Protein AF-A0A1U7LYE7-F1 (afdb_monomer_lite)

Structure (mmCIF, N/CA/C/O backbone):
data_AF-A0A1U7LYE7-F1
#
_entry.id   AF-A0A1U7LYE7-F1
#
loop_
_atom_site.group_PDB
_atom_site.id
_atom_site.type_symbol
_atom_site.label_atom_id
_atom_site.label_alt_id
_atom_site.label_comp_id
_atom_site.label_asym_id
_atom_site.label_entity_id
_atom_site.label_seq_id
_atom_site.pdbx_PDB_ins_code
_atom_site.Cartn_x
_atom_site.Cartn_y
_atom_site.Cartn_z
_atom_site.occupancy
_atom_site.B_iso_or_equiv
_atom_site.auth_seq_id
_atom_site.auth_comp_id
_atom_site.auth_asym_id
_atom_site.auth_atom_id
_atom_site.pdbx_PDB_model_num
ATOM 1 N N . MET A 1 1 ? -21.820 6.831 26.317 1.00 92.81 1 MET A N 1
ATOM 2 C CA . MET A 1 1 ? -20.820 6.853 25.230 1.00 92.81 1 MET A CA 1
ATOM 3 C C . MET A 1 1 ? -20.038 8.143 25.309 1.00 92.81 1 MET A C 1
ATOM 5 O O . MET A 1 1 ? -20.632 9.219 25.246 1.00 92.81 1 MET A O 1
ATOM 9 N N . LYS A 1 2 ? -18.713 8.034 25.384 1.00 93.75 2 LYS A N 1
ATOM 10 C CA . LYS A 1 2 ? -17.786 9.163 25.448 1.00 93.75 2 LYS A CA 1
ATOM 11 C C . LYS A 1 2 ? -17.386 9.603 24.037 1.00 93.75 2 LYS A C 1
ATOM 13 O O . LYS A 1 2 ? -17.038 8.773 23.196 1.00 93.75 2 LYS A O 1
ATOM 18 N N . LYS A 1 3 ? -17.435 10.913 23.789 1.00 96.56 3 LYS A N 1
ATOM 19 C CA . LYS A 1 3 ? -16.906 11.562 22.582 1.00 96.56 3 LYS A CA 1
ATOM 20 C C . LYS A 1 3 ? -15.750 12.462 22.999 1.00 96.56 3 LYS A C 1
ATOM 22 O O . LYS A 1 3 ? -15.862 13.170 23.997 1.00 96.56 3 LYS A O 1
ATOM 27 N N . LEU A 1 4 ? -14.648 12.406 22.267 1.00 96.69 4 LEU A N 1
ATOM 28 C CA . LEU A 1 4 ? -13.461 13.207 22.535 1.00 96.69 4 LEU A CA 1
ATOM 29 C C . LEU A 1 4 ? -12.936 13.779 21.225 1.00 96.69 4 LEU A C 1
ATOM 31 O O . LEU A 1 4 ? -12.821 13.059 20.236 1.00 96.69 4 LEU A O 1
ATOM 35 N N . GLU A 1 5 ? -12.578 15.056 21.249 1.00 97.12 5 GLU A N 1
ATOM 36 C CA . GLU A 1 5 ? -11.885 15.719 20.154 1.00 97.12 5 GLU A CA 1
ATOM 37 C C . GLU A 1 5 ? -10.471 16.081 20.599 1.00 97.12 5 GLU A C 1
ATOM 39 O O . GLU A 1 5 ? -10.271 16.653 21.673 1.00 97.12 5 GLU A O 1
ATOM 44 N N . ARG A 1 6 ? -9.479 15.722 19.785 1.00 96.81 6 ARG A N 1
ATOM 45 C CA . ARG A 1 6 ? -8.071 16.063 20.017 1.00 96.81 6 ARG A CA 1
ATOM 46 C C . ARG A 1 6 ? -7.465 16.697 18.783 1.00 96.81 6 ARG A C 1
ATOM 48 O O . ARG A 1 6 ? -7.787 16.308 17.664 1.00 96.81 6 ARG A O 1
ATOM 55 N N . LYS A 1 7 ? -6.569 17.658 19.004 1.00 95.38 7 LYS A N 1
ATOM 56 C CA . LYS A 1 7 ? -5.799 18.280 17.928 1.00 95.38 7 LYS A CA 1
ATOM 57 C C . LYS A 1 7 ? -4.704 17.339 17.435 1.00 95.38 7 LYS A C 1
ATOM 59 O O . LYS A 1 7 ? -4.078 16.641 18.228 1.00 95.38 7 LYS A O 1
ATOM 64 N N . THR A 1 8 ? -4.458 17.383 16.137 1.00 91.75 8 THR A N 1
ATOM 65 C CA . THR A 1 8 ? -3.342 16.742 15.443 1.00 91.75 8 THR A CA 1
ATOM 66 C C . THR A 1 8 ? -2.889 17.627 14.277 1.00 91.75 8 THR A C 1
ATOM 68 O O . THR A 1 8 ? -3.412 18.723 14.069 1.00 91.75 8 THR A O 1
ATOM 71 N N . LYS A 1 9 ? -1.891 17.176 13.518 1.00 87.88 9 LYS A N 1
ATOM 72 C CA . LYS A 1 9 ? -1.464 17.811 12.274 1.00 87.88 9 LYS A CA 1
ATOM 73 C C . LYS A 1 9 ? -2.562 17.710 11.223 1.00 87.88 9 LYS A C 1
ATOM 75 O O . LYS A 1 9 ? -3.274 16.712 11.134 1.00 87.88 9 LYS A O 1
ATOM 80 N N . ARG A 1 10 ? -2.667 18.746 10.393 1.00 89.50 10 ARG A N 1
ATOM 81 C CA . ARG A 1 10 ? -3.625 18.769 9.293 1.00 89.50 10 ARG A CA 1
ATOM 82 C C . ARG A 1 10 ? -3.332 17.645 8.314 1.00 89.50 10 ARG A C 1
ATOM 84 O O . ARG A 1 10 ? -2.231 17.599 7.780 1.00 89.50 10 ARG A O 1
ATOM 91 N N . THR A 1 11 ? -4.333 16.814 8.039 1.00 86.88 11 THR A N 1
ATOM 92 C CA . THR A 1 11 ? -4.187 15.687 7.109 1.00 86.88 11 THR A CA 1
ATOM 93 C C . THR A 1 11 ? -4.839 15.935 5.743 1.00 86.88 11 THR A C 1
ATOM 95 O O . THR A 1 11 ? -5.692 16.797 5.591 1.00 86.88 11 THR A O 1
ATOM 98 N N . SER A 1 12 ? -4.470 15.173 4.719 1.00 86.19 12 SER A N 1
ATOM 99 C CA . SER A 1 12 ? -4.879 15.259 3.307 1.00 86.19 12 SER A CA 1
ATOM 100 C C . SER A 1 12 ? -5.727 14.063 2.863 1.00 86.19 12 SER A C 1
ATOM 102 O O . SER A 1 12 ? -6.288 14.058 1.759 1.00 86.19 12 SER A O 1
ATOM 104 N N . LYS A 1 13 ? -5.842 13.062 3.738 1.00 91.88 13 LYS A N 1
ATOM 105 C CA . LYS A 1 13 ? -6.626 11.835 3.586 1.00 91.88 13 LYS A CA 1
ATOM 106 C C . LYS A 1 13 ? -7.505 11.660 4.822 1.00 91.88 13 LYS A C 1
ATOM 108 O O . LYS A 1 13 ? -7.268 12.287 5.848 1.00 91.88 13 LYS A O 1
ATOM 113 N N . ASN A 1 14 ? -8.525 10.818 4.717 1.00 94.31 14 ASN A N 1
ATOM 114 C CA . ASN A 1 14 ? -9.261 10.385 5.898 1.00 94.31 14 ASN A CA 1
ATOM 115 C C . ASN A 1 14 ? -8.531 9.191 6.517 1.00 94.31 14 ASN A C 1
ATOM 117 O O . ASN A 1 14 ? -8.049 8.334 5.777 1.00 94.31 14 ASN A O 1
ATOM 121 N N . TYR A 1 15 ? -8.507 9.089 7.840 1.00 95.75 15 TYR A N 1
ATOM 122 C CA . TYR A 1 15 ? -7.922 7.943 8.538 1.00 95.75 15 TYR A CA 1
ATOM 123 C C . TYR A 1 15 ? -8.907 7.395 9.557 1.00 95.75 15 TYR A C 1
ATOM 125 O O . TYR A 1 15 ? -9.719 8.139 10.112 1.00 95.75 15 TYR A O 1
ATOM 133 N N . ILE A 1 16 ? -8.813 6.093 9.811 1.00 96.19 16 ILE A N 1
ATOM 134 C CA . ILE A 1 16 ? -9.633 5.403 10.799 1.00 96.19 16 ILE A CA 1
ATOM 135 C C . ILE A 1 16 ? -8.786 4.426 11.609 1.00 96.19 16 ILE A C 1
ATOM 137 O O . ILE A 1 16 ? -7.893 3.762 11.080 1.00 96.19 16 ILE A O 1
ATOM 141 N N . LYS A 1 17 ? -9.099 4.314 12.900 1.00 95.06 17 LYS A N 1
ATOM 142 C CA . LYS A 1 17 ? -8.554 3.279 13.774 1.00 95.06 17 LYS A CA 1
ATOM 143 C C . LYS A 1 17 ? -9.622 2.783 14.740 1.00 95.06 17 LYS A C 1
ATOM 145 O O . LYS A 1 17 ? -10.164 3.578 15.510 1.00 95.06 17 LYS A O 1
ATOM 150 N N . ILE A 1 18 ? -9.884 1.476 14.735 1.00 95.62 18 ILE A N 1
ATOM 151 C CA . ILE A 1 18 ? -10.784 0.839 15.704 1.00 95.62 18 ILE A CA 1
ATOM 152 C C . ILE A 1 18 ? -10.007 0.130 16.818 1.00 95.62 18 ILE A C 1
ATOM 154 O O . ILE A 1 18 ? -8.909 -0.383 16.589 1.00 95.62 18 ILE A O 1
ATOM 158 N N . GLU A 1 19 ? -10.632 0.042 17.990 1.00 95.38 19 GLU A N 1
ATOM 159 C CA . GLU A 1 19 ? -10.300 -0.917 19.043 1.00 95.38 19 GLU A CA 1
ATOM 160 C C . GLU A 1 19 ? -11.500 -1.812 19.326 1.00 95.38 19 GLU A C 1
ATOM 162 O O . GLU A 1 19 ? -12.644 -1.351 19.344 1.00 95.38 19 GLU A O 1
ATOM 167 N N . THR A 1 20 ? -11.238 -3.083 19.601 1.00 95.50 20 THR A N 1
ATOM 168 C CA . THR A 1 20 ? -12.261 -4.101 19.859 1.00 95.50 20 THR A CA 1
ATOM 169 C C . THR A 1 20 ? -11.989 -4.849 21.165 1.00 95.50 20 THR A C 1
ATOM 171 O O . THR A 1 20 ? -10.880 -4.845 21.702 1.00 95.50 20 THR A O 1
ATOM 174 N N . SER A 1 21 ? -12.999 -5.548 21.686 1.00 94.06 21 SER A N 1
ATOM 175 C CA . SER A 1 21 ? -12.842 -6.424 22.854 1.00 94.06 21 SER A CA 1
ATOM 176 C C . SER A 1 21 ? -12.125 -7.743 22.540 1.00 94.06 21 SER A C 1
ATOM 178 O O . SER A 1 21 ? -11.882 -8.533 23.449 1.00 94.06 21 SER A O 1
ATOM 180 N N . GLY A 1 22 ? -11.795 -8.002 21.276 1.00 92.06 22 GLY A N 1
ATOM 181 C CA . GLY A 1 22 ? -11.129 -9.210 20.801 1.00 92.06 22 GLY A CA 1
ATOM 182 C C . GLY A 1 22 ? -11.121 -9.282 19.273 1.00 92.06 22 GLY A C 1
ATOM 183 O O . GLY A 1 22 ? -11.404 -8.294 18.597 1.00 92.06 22 GLY A O 1
ATOM 184 N N . LEU A 1 23 ? -10.749 -10.431 18.715 1.00 90.31 23 LEU A N 1
ATOM 185 C CA . LEU A 1 23 ? -10.486 -10.565 17.277 1.00 90.31 23 LEU A CA 1
ATOM 186 C C . LEU A 1 23 ? -11.689 -11.069 16.470 1.00 90.31 23 LEU A C 1
ATOM 188 O O . LEU A 1 23 ? -11.669 -10.985 15.243 1.00 90.31 23 LEU A O 1
ATOM 192 N N . SER A 1 24 ? -12.728 -11.596 17.122 1.00 93.00 24 SER A N 1
ATOM 193 C CA . SER A 1 24 ? -13.867 -12.181 16.419 1.00 93.00 24 SER A CA 1
ATOM 194 C C . SER A 1 24 ? -14.964 -11.149 16.189 1.00 93.00 24 SER A C 1
ATOM 196 O O . SER A 1 24 ? -15.667 -10.748 17.108 1.00 93.00 24 SER A O 1
ATOM 198 N N . ARG A 1 25 ? -15.186 -10.782 14.927 1.00 93.06 25 ARG A N 1
ATOM 199 C CA . ARG A 1 25 ? -16.281 -9.886 14.509 1.00 93.06 25 ARG A CA 1
ATOM 200 C C . ARG A 1 25 ? -17.689 -10.385 14.865 1.00 93.06 25 ARG A C 1
ATOM 202 O O . ARG A 1 25 ? -18.636 -9.598 14.842 1.00 93.06 25 ARG A O 1
ATOM 209 N N . GLU A 1 26 ? -17.833 -11.678 15.150 1.00 90.88 26 GLU A N 1
ATOM 210 C CA . GLU A 1 26 ? -19.110 -12.308 15.496 1.00 90.88 26 GLU A CA 1
ATOM 211 C C . GLU A 1 26 ? -19.446 -12.100 16.975 1.00 90.88 26 GLU A C 1
ATOM 213 O O . GLU A 1 26 ? -20.556 -11.680 17.289 1.00 90.88 26 GLU A O 1
ATOM 218 N N . ILE A 1 27 ? -18.474 -12.306 17.872 1.00 93.31 27 ILE A N 1
ATOM 219 C CA . ILE A 1 27 ? -18.709 -12.310 19.328 1.00 93.31 27 ILE A CA 1
ATOM 220 C C . ILE A 1 27 ? -18.104 -11.117 20.078 1.00 93.31 27 ILE A C 1
ATOM 222 O O . ILE A 1 27 ? -18.603 -10.759 21.139 1.00 93.31 27 ILE A O 1
ATOM 226 N N . ASP A 1 28 ? -17.043 -10.497 19.561 1.00 95.88 28 ASP A N 1
ATOM 227 C CA . ASP A 1 28 ? -16.390 -9.351 20.199 1.00 95.88 28 ASP A CA 1
ATOM 228 C C . ASP A 1 28 ? -17.025 -8.036 19.736 1.00 95.88 28 ASP A C 1
ATOM 230 O O . ASP A 1 28 ? -17.558 -7.961 18.632 1.00 95.88 28 ASP A O 1
ATOM 234 N N . SER A 1 29 ? -16.948 -6.986 20.553 1.00 95.75 29 SER A N 1
ATOM 235 C CA . SER A 1 29 ? -17.551 -5.675 20.277 1.00 95.75 29 SER A CA 1
ATOM 236 C C . SER A 1 29 ? -16.519 -4.622 19.880 1.00 95.75 29 SER A C 1
ATOM 238 O O . SER A 1 29 ? -15.368 -4.664 20.321 1.00 95.75 29 SER A O 1
ATOM 240 N N . LEU A 1 30 ? -16.954 -3.635 19.097 1.00 96.94 30 LEU A N 1
ATOM 241 C CA . LEU A 1 30 ? -16.260 -2.364 18.894 1.00 96.94 30 LEU A CA 1
ATOM 242 C C . LEU A 1 30 ? -16.266 -1.562 20.201 1.00 96.94 30 LEU A C 1
ATOM 244 O O . LEU A 1 30 ? -17.321 -1.289 20.769 1.00 96.94 30 LEU A O 1
ATOM 248 N N . ILE A 1 31 ? -15.078 -1.183 20.666 1.00 97.31 31 ILE A N 1
ATOM 249 C CA . ILE A 1 31 ? -14.866 -0.427 21.906 1.00 97.31 31 ILE A CA 1
ATOM 250 C C . ILE A 1 31 ? -14.646 1.055 21.613 1.00 97.31 31 ILE A C 1
ATOM 252 O O . ILE A 1 31 ? -15.232 1.918 22.268 1.00 97.31 31 ILE A O 1
ATOM 256 N N . ALA A 1 32 ? -13.795 1.358 20.635 1.00 97.19 32 ALA A N 1
ATOM 257 C CA . ALA A 1 32 ? -13.475 2.724 20.256 1.00 97.19 32 ALA A CA 1
ATOM 258 C C . ALA A 1 32 ? -13.262 2.840 18.749 1.00 97.19 32 ALA A C 1
ATOM 260 O O . ALA A 1 32 ? -12.784 1.905 18.108 1.00 97.19 32 ALA A O 1
ATOM 261 N N . VAL A 1 33 ? -13.596 4.002 18.196 1.00 97.69 33 VAL A N 1
ATOM 262 C CA . VAL A 1 33 ? -13.309 4.375 16.811 1.00 97.69 33 VAL A CA 1
ATOM 263 C C . VAL A 1 33 ? -12.776 5.802 16.813 1.00 97.69 33 VAL A C 1
ATOM 265 O O . VAL A 1 33 ? -13.480 6.720 17.233 1.00 97.69 33 VAL A O 1
ATOM 268 N N . SER A 1 34 ? -11.548 5.990 16.332 1.00 97.69 34 SER A N 1
ATOM 269 C CA . SER A 1 34 ? -11.000 7.312 16.026 1.00 97.69 34 SER A CA 1
ATOM 270 C C . SER A 1 34 ? -11.003 7.555 14.529 1.00 97.69 34 SER A C 1
ATOM 272 O O . SER A 1 34 ? -10.610 6.681 13.755 1.00 97.69 34 SER A O 1
ATOM 274 N N . ILE A 1 35 ? -11.438 8.750 14.137 1.00 97.38 35 ILE A N 1
ATOM 275 C CA . ILE A 1 35 ? -11.506 9.201 12.749 1.00 97.38 35 ILE A CA 1
ATOM 276 C C . ILE A 1 35 ? -10.866 10.579 12.657 1.00 97.38 35 ILE A C 1
ATOM 278 O O . ILE A 1 35 ? -11.117 11.449 13.492 1.00 97.38 35 ILE A O 1
ATOM 282 N N . ILE A 1 36 ? -10.097 10.794 11.598 1.00 96.19 36 ILE A N 1
ATOM 283 C CA . ILE A 1 36 ? -9.760 12.132 11.122 1.00 96.19 36 ILE A CA 1
ATOM 284 C C . ILE A 1 36 ? -10.268 12.282 9.693 1.00 96.19 36 ILE A C 1
ATOM 286 O O . ILE A 1 36 ? -10.096 11.401 8.848 1.00 96.19 36 ILE A O 1
ATOM 290 N N . GLU A 1 37 ? -10.952 13.392 9.446 1.00 94.94 37 GLU A N 1
ATOM 291 C CA . GLU A 1 37 ? -11.458 13.749 8.128 1.00 94.94 37 GLU A CA 1
ATOM 292 C C . GLU A 1 37 ? -10.367 14.472 7.336 1.00 94.94 37 GLU A C 1
ATOM 294 O O . GLU A 1 37 ? -9.557 15.218 7.888 1.00 94.94 37 GLU A O 1
ATOM 299 N N . LYS A 1 38 ? -10.370 14.287 6.019 1.00 92.50 38 LYS A N 1
ATOM 300 C CA . LYS A 1 38 ? -9.466 14.994 5.117 1.00 92.50 38 LYS A CA 1
ATOM 301 C C . LYS A 1 38 ? -9.532 16.510 5.344 1.00 92.50 38 LYS A C 1
ATOM 303 O O . LYS A 1 38 ? -10.611 17.091 5.424 1.00 92.50 38 LYS A O 1
ATOM 308 N N . ASN A 1 39 ? -8.367 17.151 5.340 1.00 90.56 39 ASN A N 1
ATOM 309 C CA . ASN A 1 39 ? -8.132 18.578 5.576 1.00 90.56 39 ASN A CA 1
ATOM 310 C C . ASN A 1 39 ? -8.467 19.065 6.994 1.00 90.56 39 ASN A C 1
ATOM 312 O O . ASN A 1 39 ? -8.455 20.280 7.208 1.00 90.56 39 ASN A O 1
ATOM 316 N N . SER A 1 40 ? -8.728 18.152 7.935 1.00 92.88 40 SER A N 1
ATOM 317 C CA . SER A 1 40 ? -8.974 18.440 9.350 1.00 92.88 40 SER A CA 1
ATOM 318 C C . SER A 1 40 ? -7.690 18.351 10.178 1.00 92.88 40 SER A C 1
ATOM 320 O O . SER A 1 40 ? -6.762 17.624 9.828 1.00 92.88 40 SER A O 1
ATOM 322 N N . GLU A 1 41 ? -7.681 19.066 11.301 1.00 95.19 41 GLU A N 1
ATOM 323 C CA . GLU A 1 41 ? -6.688 18.990 12.387 1.00 95.19 41 GLU A CA 1
ATOM 324 C C . GLU A 1 41 ? -7.281 18.344 13.649 1.00 95.19 41 GLU A C 1
ATOM 326 O O . GLU A 1 41 ? -6.677 18.372 14.718 1.00 95.19 41 GLU A O 1
ATOM 331 N N . ILE A 1 42 ? -8.495 17.798 13.548 1.00 96.50 42 ILE A N 1
ATOM 332 C CA . ILE A 1 42 ? -9.245 17.243 14.672 1.00 96.50 42 ILE A CA 1
ATOM 333 C C . ILE A 1 42 ? -9.438 15.743 14.479 1.00 96.50 42 ILE A C 1
ATOM 335 O O . ILE A 1 42 ? -10.043 15.304 13.495 1.00 96.50 42 ILE A O 1
ATOM 339 N N . VAL A 1 43 ? -8.970 14.976 15.462 1.00 97.44 43 VAL A N 1
ATOM 340 C CA . VAL A 1 43 ? -9.316 13.568 15.653 1.00 97.44 43 VAL A CA 1
ATOM 341 C C . VAL A 1 43 ? -10.582 13.493 16.490 1.00 97.44 43 VAL A C 1
ATOM 343 O O . VAL A 1 43 ? -10.599 13.960 17.630 1.00 97.44 43 VAL A O 1
ATOM 346 N N . LYS A 1 44 ? -11.620 12.864 15.942 1.00 98.00 44 LYS A N 1
ATOM 347 C CA . LYS A 1 44 ? -12.856 12.532 16.653 1.00 98.00 44 LYS A CA 1
ATOM 348 C C . LYS A 1 44 ? -12.772 11.087 17.125 1.00 98.00 44 LYS A C 1
ATOM 350 O O . LYS A 1 44 ? -12.727 10.176 16.300 1.00 98.00 44 LYS A O 1
ATOM 355 N N . THR A 1 45 ? -12.760 10.876 18.436 1.00 98.12 45 THR A N 1
ATOM 356 C CA . THR A 1 45 ? -12.794 9.548 19.056 1.00 98.12 45 THR A CA 1
ATOM 357 C C . THR A 1 45 ? -14.162 9.305 19.685 1.00 98.12 45 THR A C 1
ATOM 359 O O . THR A 1 45 ? -14.607 10.068 20.544 1.00 98.12 45 THR A O 1
ATOM 362 N N . PHE A 1 46 ? -14.802 8.207 19.300 1.00 98.19 46 PHE A N 1
ATOM 363 C CA . PHE A 1 46 ? -16.035 7.702 19.895 1.00 98.19 46 PHE A CA 1
ATOM 364 C C . PHE A 1 46 ? -15.703 6.429 20.665 1.00 98.19 46 PHE A C 1
ATOM 366 O O . PHE A 1 46 ? -15.088 5.524 20.105 1.00 98.19 46 PHE A O 1
ATOM 373 N N . CYS A 1 47 ? -16.088 6.344 21.935 1.00 97.56 47 CYS A N 1
ATOM 374 C CA . CYS A 1 47 ? -15.816 5.177 22.767 1.00 97.56 47 CYS A CA 1
ATOM 375 C C . CYS A 1 47 ? -17.045 4.805 23.590 1.00 97.56 47 CYS A C 1
ATOM 377 O O . CYS A 1 47 ? -17.652 5.661 24.244 1.00 97.56 47 CYS A O 1
ATOM 379 N N . ILE A 1 48 ? -17.429 3.532 23.535 1.00 97.25 48 ILE A N 1
ATOM 380 C CA . ILE A 1 48 ? -18.542 3.026 24.335 1.00 97.25 48 ILE A CA 1
ATOM 381 C C . ILE A 1 48 ? -18.150 2.972 25.808 1.00 97.25 48 ILE A C 1
ATOM 383 O O . ILE A 1 48 ? -17.004 2.708 26.150 1.00 97.25 48 ILE A O 1
ATOM 387 N N . GLU A 1 49 ? -19.114 3.208 26.687 1.00 95.12 49 GLU A N 1
ATOM 388 C CA . GLU A 1 49 ? -18.943 3.080 28.138 1.00 95.12 49 GLU A CA 1
ATOM 389 C C . GLU A 1 49 ? -19.517 1.750 28.658 1.00 95.12 49 GLU A C 1
ATOM 391 O O . GLU A 1 49 ? -19.282 1.335 29.787 1.00 95.12 49 GLU A O 1
ATOM 396 N N . ASN A 1 50 ? -20.272 1.038 27.824 1.00 93.94 50 ASN A N 1
ATOM 397 C CA . ASN A 1 50 ? -20.704 -0.334 28.064 1.00 93.94 50 ASN A CA 1
ATOM 398 C C . ASN A 1 50 ? -21.088 -0.992 26.730 1.00 93.94 50 ASN A C 1
ATOM 400 O O . ASN A 1 50 ? -21.391 -0.306 25.755 1.00 93.94 50 ASN A O 1
ATOM 404 N N . PHE A 1 51 ? -21.125 -2.325 26.688 1.00 93.62 51 PHE A N 1
ATOM 405 C CA . PHE A 1 51 ? -21.381 -3.080 25.453 1.00 93.62 51 PHE A CA 1
ATOM 406 C C . PHE A 1 51 ? -22.731 -2.776 24.779 1.00 93.62 51 PHE A C 1
ATOM 408 O O . PHE A 1 51 ? -22.849 -2.943 23.568 1.00 93.62 51 PHE A O 1
ATOM 415 N N . LYS A 1 52 ? -23.743 -2.284 25.512 1.00 94.38 52 LYS A N 1
ATOM 416 C CA . LYS A 1 52 ? -25.058 -1.951 24.927 1.00 94.38 52 LYS A CA 1
ATOM 417 C C . LYS A 1 52 ? -25.000 -0.722 24.012 1.00 94.38 52 LYS A C 1
ATOM 419 O O . LYS A 1 52 ? -25.919 -0.498 23.231 1.00 94.38 52 LYS A O 1
ATOM 424 N N . GLU A 1 53 ? -23.934 0.072 24.095 1.00 96.75 53 GLU A N 1
ATOM 425 C CA . GLU A 1 53 ? -23.767 1.288 23.300 1.00 96.75 53 GLU A CA 1
ATOM 426 C C . GLU A 1 53 ? -23.151 1.042 21.917 1.00 96.75 53 GLU A C 1
ATOM 428 O O . GLU A 1 53 ? -23.066 1.982 21.132 1.00 96.75 53 GLU A O 1
ATOM 433 N N . GLU A 1 54 ? -22.746 -0.188 21.579 1.00 97.19 54 GLU A N 1
ATOM 434 C CA . GLU A 1 54 ? -22.101 -0.492 20.291 1.00 97.19 54 GLU A CA 1
ATOM 435 C C . GLU A 1 54 ? -22.981 -0.104 19.088 1.00 97.19 54 GLU A C 1
ATOM 437 O O . GLU A 1 54 ? -22.486 0.452 18.105 1.00 97.19 54 GLU A O 1
ATOM 442 N N . LYS A 1 55 ? -24.304 -0.299 19.185 1.00 97.81 55 LYS A N 1
ATOM 443 C CA . LYS A 1 55 ? -25.248 0.172 18.160 1.00 97.81 55 LYS A CA 1
ATOM 444 C C . LYS A 1 55 ? -25.178 1.693 17.981 1.00 97.81 55 LYS A C 1
ATOM 446 O O . LYS A 1 55 ? -25.060 2.170 16.856 1.00 97.81 55 LYS A O 1
ATOM 451 N N . LYS A 1 56 ? -25.203 2.443 19.088 1.00 97.88 56 LYS A N 1
ATOM 452 C CA . LYS A 1 56 ? -25.132 3.913 19.092 1.00 97.88 56 LYS A CA 1
ATOM 453 C C . LYS A 1 56 ? -23.787 4.416 18.559 1.00 97.88 56 LYS A C 1
ATOM 455 O O . LYS A 1 56 ? -23.748 5.406 17.836 1.00 97.88 56 LYS A O 1
ATOM 460 N N . LEU A 1 57 ? -22.694 3.719 18.875 1.00 98.00 57 LEU A N 1
ATOM 461 C CA . LEU A 1 57 ? -21.372 3.990 18.308 1.00 98.00 57 LEU A CA 1
ATOM 462 C C . LEU A 1 57 ? -21.409 3.915 16.777 1.00 98.00 57 LEU A C 1
ATOM 464 O O . LEU A 1 57 ? -20.923 4.824 16.108 1.00 98.00 57 LEU A O 1
ATOM 468 N N . LEU A 1 58 ? -22.015 2.868 16.213 1.00 97.50 58 LEU A N 1
ATOM 469 C CA . LEU A 1 58 ? -22.131 2.729 14.761 1.00 97.50 58 LEU A CA 1
ATOM 470 C C . LEU A 1 58 ? -23.061 3.773 14.136 1.00 97.50 58 LEU A C 1
ATOM 472 O O . LEU A 1 58 ? -22.730 4.293 13.076 1.00 97.50 58 LEU A O 1
ATOM 476 N N . GLU A 1 59 ? -24.184 4.113 14.773 1.00 97.06 59 GLU A N 1
ATOM 477 C CA . GLU A 1 59 ? -25.086 5.176 14.289 1.00 97.06 59 GLU A CA 1
ATOM 478 C C . GLU A 1 59 ? -24.346 6.508 14.084 1.00 97.06 59 GLU A C 1
ATOM 480 O O . GLU A 1 59 ? -24.608 7.219 13.117 1.00 97.06 59 GLU A O 1
ATOM 485 N N . GLU A 1 60 ? -23.378 6.809 14.949 1.00 97.44 60 GLU A N 1
ATOM 486 C CA . GLU A 1 60 ? -22.565 8.029 14.900 1.00 97.44 60 GLU A CA 1
ATOM 487 C C . GLU A 1 60 ? -21.388 7.926 13.919 1.00 97.44 60 GLU A C 1
ATOM 489 O O . GLU A 1 60 ? -21.045 8.894 13.242 1.00 97.44 60 GLU A O 1
ATOM 494 N N . VAL A 1 61 ? -20.768 6.749 13.817 1.00 96.56 61 VAL A N 1
ATOM 495 C CA . VAL A 1 61 ? -19.571 6.524 12.994 1.00 96.56 61 VAL A CA 1
ATOM 496 C C . VAL A 1 61 ? -19.904 6.339 11.514 1.00 96.56 61 VAL A C 1
ATOM 498 O O . VAL A 1 61 ? -19.195 6.874 10.662 1.00 96.56 61 VAL A O 1
ATOM 501 N N . LEU A 1 62 ? -20.963 5.595 11.175 1.00 95.94 62 LEU A N 1
ATOM 502 C CA . LEU A 1 62 ? -21.268 5.226 9.785 1.00 95.94 62 LEU A CA 1
ATOM 503 C C . LEU A 1 62 ? -21.425 6.439 8.844 1.00 95.94 62 LEU A C 1
ATOM 505 O O . LEU A 1 62 ? -20.842 6.396 7.756 1.00 95.94 62 LEU A O 1
ATOM 509 N N . PRO A 1 63 ? -22.106 7.542 9.226 1.00 94.50 63 PRO A N 1
ATOM 510 C CA . PRO A 1 63 ? -22.187 8.747 8.394 1.00 94.50 63 PRO A CA 1
ATOM 511 C C . PRO A 1 63 ? -20.828 9.405 8.106 1.00 94.50 63 PRO A C 1
ATOM 513 O O . PRO A 1 63 ? -20.670 10.085 7.093 1.00 94.50 63 PRO A O 1
ATOM 516 N N . LEU A 1 64 ? -19.839 9.203 8.982 1.00 94.31 64 LEU A N 1
ATOM 517 C CA . LEU A 1 64 ? -18.500 9.784 8.856 1.00 94.31 64 LEU A CA 1
ATOM 518 C C . LEU A 1 64 ? -17.569 8.963 7.961 1.00 94.31 64 LEU A C 1
ATOM 520 O O . LEU A 1 64 ? -16.529 9.477 7.556 1.00 94.31 64 LEU A O 1
ATOM 524 N N . ILE A 1 65 ? -17.910 7.705 7.667 1.00 93.69 65 ILE A N 1
ATOM 525 C CA . ILE A 1 65 ? -17.026 6.774 6.945 1.00 93.69 65 ILE A CA 1
ATOM 526 C C . ILE A 1 65 ? -17.628 6.239 5.644 1.00 93.69 65 ILE A C 1
ATOM 528 O O . ILE A 1 65 ? -16.886 5.879 4.733 1.00 93.69 65 ILE A O 1
ATOM 532 N N . SER A 1 66 ? -18.958 6.193 5.537 1.00 91.62 66 SER A N 1
ATOM 533 C CA . SER A 1 66 ? -19.651 5.635 4.373 1.00 91.62 66 SER A CA 1
ATOM 534 C C . SER A 1 66 ? -19.318 6.405 3.095 1.00 91.62 66 SER A C 1
ATOM 536 O O . SER A 1 66 ? -19.380 7.636 3.068 1.00 91.62 66 SER A O 1
ATOM 538 N N . GLY A 1 67 ? -18.953 5.680 2.034 1.00 88.50 67 GLY A N 1
ATOM 539 C CA . GLY A 1 67 ? -18.616 6.264 0.731 1.00 88.50 67 GLY A CA 1
ATOM 540 C C . GLY A 1 67 ? -17.306 7.061 0.700 1.00 88.50 67 GLY A C 1
ATOM 541 O O . GLY A 1 67 ? -16.996 7.688 -0.314 1.00 88.50 67 GLY A O 1
ATOM 542 N N . ARG A 1 68 ? -16.523 7.053 1.786 1.00 90.44 68 ARG A N 1
ATOM 543 C CA . ARG A 1 68 ? -15.229 7.739 1.865 1.00 90.44 68 ARG A CA 1
ATOM 544 C C . ARG A 1 68 ? -14.081 6.754 1.677 1.00 90.44 68 ARG A C 1
ATOM 546 O O . ARG A 1 68 ? -14.178 5.586 2.040 1.00 90.44 68 ARG A O 1
ATOM 553 N N . GLU A 1 69 ? -12.979 7.257 1.131 1.00 90.88 69 GLU A N 1
ATOM 554 C CA . GLU A 1 69 ? -11.703 6.545 1.109 1.00 90.88 69 GLU A CA 1
ATOM 555 C C . GLU A 1 69 ? -10.977 6.774 2.443 1.00 90.88 69 GLU A C 1
ATOM 557 O O . GLU A 1 69 ? -10.713 7.926 2.807 1.00 90.88 69 GLU A O 1
ATOM 562 N N . LEU A 1 70 ? -10.700 5.694 3.178 1.00 92.50 70 LEU A N 1
ATOM 563 C CA . LEU A 1 70 ? -10.106 5.707 4.517 1.00 92.50 70 LEU A CA 1
ATOM 564 C C . LEU A 1 70 ? -8.745 5.005 4.518 1.00 92.50 70 LEU A C 1
ATOM 566 O O . LEU A 1 70 ? -8.616 3.875 4.056 1.00 92.50 70 LEU A O 1
ATOM 570 N N . VAL A 1 71 ? -7.727 5.629 5.094 1.00 94.06 71 VAL A N 1
ATOM 571 C CA . VAL A 1 71 ? -6.444 4.972 5.354 1.00 94.06 71 VAL A CA 1
ATOM 572 C C . VAL A 1 71 ? -6.547 4.149 6.636 1.00 94.06 71 VAL A C 1
ATOM 574 O O . VAL A 1 71 ? -7.101 4.605 7.639 1.00 94.06 71 VAL A O 1
ATOM 577 N N . SER A 1 72 ? -5.998 2.936 6.601 1.00 93.50 72 SER A N 1
ATOM 578 C CA . SER A 1 72 ? -5.941 2.011 7.738 1.00 93.50 72 SER A CA 1
ATOM 579 C C . SER A 1 72 ? -4.680 1.145 7.684 1.00 93.50 72 SER A C 1
ATOM 581 O O . SER A 1 72 ? -4.005 1.055 6.655 1.00 93.50 72 SER A O 1
ATOM 583 N N . TYR A 1 73 ? -4.406 0.441 8.779 1.00 88.56 73 TYR A N 1
ATOM 584 C CA . TYR A 1 73 ? -3.429 -0.640 8.801 1.00 88.56 73 TYR A CA 1
ATOM 585 C C . TYR A 1 73 ? -4.150 -1.987 8.910 1.00 88.56 73 TYR A C 1
ATOM 587 O O . TYR A 1 73 ? -4.821 -2.228 9.909 1.00 88.56 73 TYR A O 1
ATOM 595 N N . SER A 1 74 ? -3.969 -2.883 7.933 1.00 83.12 74 SER A N 1
ATOM 596 C CA . SER A 1 74 ? -4.660 -4.186 7.876 1.00 83.12 74 SER A CA 1
ATOM 597 C C . SER A 1 74 ? -6.189 -4.083 7.865 1.00 83.12 74 SER A C 1
ATOM 599 O O . SER A 1 74 ? -6.888 -5.030 8.233 1.00 83.12 74 SER A O 1
ATOM 601 N N . GLY A 1 75 ? -6.742 -2.948 7.433 1.00 80.06 75 GLY A N 1
ATOM 602 C CA . GLY A 1 75 ? -8.185 -2.759 7.440 1.00 80.06 75 GLY A CA 1
ATOM 603 C C . GLY A 1 75 ? -8.916 -3.722 6.510 1.00 80.06 75 GLY A C 1
ATOM 604 O O . GLY A 1 75 ? -10.049 -4.088 6.803 1.00 80.06 75 GLY A O 1
ATOM 605 N N . LYS A 1 76 ? -8.281 -4.222 5.441 1.00 83.38 76 LYS A N 1
ATOM 606 C CA . LYS A 1 76 ? -8.906 -5.218 4.555 1.00 83.38 76 LYS A CA 1
ATOM 607 C C . LYS A 1 76 ? -9.162 -6.551 5.265 1.00 83.38 76 LYS A C 1
ATOM 609 O O . LYS A 1 76 ? -10.164 -7.205 4.978 1.00 83.38 76 LYS A O 1
ATOM 614 N N . SER A 1 77 ? -8.273 -6.957 6.172 1.00 86.62 77 SER A N 1
ATOM 615 C CA . SER A 1 77 ? -8.364 -8.232 6.894 1.00 86.62 77 SER A CA 1
ATOM 616 C C . SER A 1 77 ? -9.033 -8.115 8.264 1.00 86.62 77 SER A C 1
ATOM 618 O O . SER A 1 77 ? -9.542 -9.121 8.756 1.00 86.62 77 SER A O 1
ATOM 620 N N . PHE A 1 78 ? -9.079 -6.918 8.859 1.00 90.75 78 PHE A N 1
ATOM 621 C CA . PHE A 1 78 ? -9.626 -6.706 10.199 1.00 90.75 78 PHE A CA 1
ATOM 622 C C . PHE A 1 78 ? -10.713 -5.626 10.252 1.00 90.75 78 PHE A C 1
ATOM 624 O O . PHE A 1 78 ? -11.890 -5.971 10.361 1.00 90.75 78 PHE A O 1
ATOM 631 N N . ASP A 1 79 ? -10.359 -4.340 10.146 1.00 90.88 79 ASP A N 1
ATOM 632 C CA . ASP A 1 79 ? -11.277 -3.223 10.411 1.00 90.88 79 ASP A CA 1
ATOM 633 C C . ASP A 1 79 ? -12.540 -3.254 9.528 1.00 90.88 79 ASP A C 1
ATOM 635 O O . ASP A 1 79 ? -13.656 -3.148 10.040 1.00 90.88 79 ASP A O 1
ATOM 639 N N . ILE A 1 80 ? -12.393 -3.466 8.212 1.00 89.62 80 ILE A N 1
ATOM 640 C CA . ILE A 1 80 ? -13.512 -3.539 7.259 1.00 89.62 80 ILE A CA 1
ATOM 641 C C . ILE A 1 80 ? -14.421 -4.732 7.575 1.00 89.62 80 ILE A C 1
ATOM 643 O O . ILE A 1 80 ? -15.624 -4.514 7.750 1.00 89.62 80 ILE A O 1
ATOM 647 N N . PRO A 1 81 ? -13.914 -5.983 7.661 1.00 93.38 81 PRO A N 1
ATOM 648 C CA . PRO A 1 81 ? -14.709 -7.118 8.114 1.00 93.38 81 PRO A CA 1
ATOM 649 C C . PRO A 1 81 ? -15.467 -6.874 9.417 1.00 93.38 81 PRO A C 1
ATOM 651 O O . PRO A 1 81 ? -16.617 -7.301 9.529 1.00 93.38 81 PRO A O 1
ATOM 654 N N . PHE A 1 82 ? -14.837 -6.211 10.389 1.00 96.00 82 PHE A N 1
ATOM 655 C CA . PHE A 1 82 ? -15.428 -5.967 11.699 1.00 96.00 82 PHE A CA 1
ATOM 656 C C . PHE A 1 82 ? -16.586 -4.973 11.606 1.00 96.00 82 PHE A C 1
ATOM 658 O O . PHE A 1 82 ? -17.703 -5.296 12.009 1.00 96.00 82 PHE A O 1
ATOM 665 N N . ILE A 1 83 ? -16.351 -3.805 10.997 1.00 95.50 83 ILE A N 1
ATOM 666 C CA . ILE A 1 83 ? -17.378 -2.772 10.821 1.00 95.50 83 ILE A CA 1
ATOM 667 C C . ILE A 1 83 ? -18.537 -3.320 9.983 1.00 95.50 83 ILE A C 1
ATOM 669 O O . ILE A 1 83 ? -19.679 -3.228 10.418 1.00 95.50 83 ILE A O 1
ATOM 673 N N . LYS A 1 84 ? -18.268 -3.974 8.840 1.00 95.00 84 LYS A N 1
ATOM 674 C CA . LYS A 1 84 ? -19.322 -4.560 7.988 1.00 95.00 84 LYS A CA 1
ATOM 675 C C . LYS A 1 84 ? -20.176 -5.580 8.742 1.00 95.00 84 LYS A C 1
ATOM 677 O O . LYS A 1 84 ? -21.399 -5.522 8.657 1.00 95.00 84 LYS A O 1
ATOM 682 N N . SER A 1 85 ? -19.545 -6.476 9.505 1.00 96.12 85 SER A N 1
ATOM 683 C CA . SER A 1 85 ? -20.246 -7.477 10.320 1.00 96.12 85 SER A CA 1
ATOM 684 C C . SER A 1 85 ? -21.176 -6.820 11.337 1.00 96.12 85 SER A C 1
ATOM 686 O O . SER A 1 85 ? -22.355 -7.163 11.418 1.00 96.12 85 SER A O 1
ATOM 688 N N . LYS A 1 86 ? -20.682 -5.818 12.075 1.00 96.88 86 LYS A N 1
ATOM 689 C CA . LYS A 1 86 ? -21.488 -5.126 13.085 1.00 96.88 86 LYS A CA 1
ATOM 690 C C . LYS A 1 86 ? -22.588 -4.265 12.468 1.00 96.88 86 LYS A C 1
ATOM 692 O O . LYS A 1 86 ? -23.708 -4.271 12.970 1.00 96.88 86 LYS A O 1
ATOM 697 N N . THR A 1 87 ? -22.332 -3.601 11.343 1.00 96.44 87 THR A N 1
ATOM 698 C CA . THR A 1 87 ? -23.368 -2.878 10.593 1.00 96.44 87 THR A CA 1
ATOM 699 C C . THR A 1 87 ? -24.475 -3.820 10.121 1.00 96.44 87 THR A C 1
ATOM 701 O O . THR A 1 87 ? -25.657 -3.506 10.283 1.00 96.44 87 THR A O 1
ATOM 704 N N . LYS A 1 88 ? -24.115 -5.001 9.600 1.00 96.50 88 LYS A N 1
ATOM 705 C CA . LYS A 1 88 ? -25.091 -6.016 9.195 1.00 96.50 88 LYS A CA 1
ATOM 706 C C . LYS A 1 88 ? -25.895 -6.521 10.390 1.00 96.50 88 LYS A C 1
ATOM 708 O O . LYS A 1 88 ? -27.115 -6.585 10.301 1.00 96.50 88 LYS A O 1
ATOM 713 N N . PHE A 1 89 ? -25.237 -6.805 11.511 1.00 96.50 89 PHE A N 1
ATOM 714 C CA . PHE A 1 89 ? -25.886 -7.272 12.736 1.00 96.50 89 PHE A CA 1
ATOM 715 C C . PHE A 1 89 ? -26.902 -6.261 13.295 1.00 96.50 89 PHE A C 1
ATOM 717 O O . PHE A 1 89 ? -28.042 -6.625 13.563 1.00 96.50 89 PHE A O 1
ATOM 724 N N . TYR A 1 90 ? -26.522 -4.987 13.441 1.00 96.88 90 TYR A N 1
ATOM 725 C CA . TYR A 1 90 ? -27.376 -3.987 14.095 1.00 96.88 90 TYR A CA 1
ATOM 726 C C . TYR A 1 90 ? -28.423 -3.338 13.182 1.00 96.88 90 TYR A C 1
ATOM 728 O O . TYR A 1 90 ? -29.450 -2.874 13.682 1.00 96.88 90 TYR A O 1
ATOM 736 N N . PHE A 1 91 ? -28.174 -3.268 11.869 1.00 96.88 91 PHE A N 1
ATOM 737 C CA . PHE A 1 91 ? -29.032 -2.523 10.937 1.00 96.88 91 PHE A CA 1
ATOM 738 C C . PHE A 1 91 ? -29.537 -3.347 9.753 1.00 96.88 91 PHE A C 1
ATOM 740 O O . PHE A 1 91 ? -30.300 -2.814 8.951 1.00 96.88 91 PHE A O 1
ATOM 747 N N . ASN A 1 92 ? -29.107 -4.606 9.608 1.00 95.88 92 ASN A N 1
ATOM 748 C CA . ASN A 1 92 ? -29.363 -5.441 8.431 1.00 95.88 92 ASN A CA 1
ATOM 749 C C . ASN A 1 92 ? -29.005 -4.743 7.103 1.00 95.88 92 ASN A C 1
ATOM 751 O O . ASN A 1 92 ? -29.673 -4.913 6.083 1.00 95.88 92 ASN A O 1
ATOM 755 N N . LYS A 1 93 ? -27.942 -3.932 7.118 1.00 92.25 93 LYS A N 1
ATOM 756 C CA . LYS A 1 93 ? -27.473 -3.155 5.967 1.00 92.25 93 LYS A CA 1
ATOM 757 C C . LYS A 1 93 ? -26.054 -3.537 5.597 1.00 92.25 93 LYS A C 1
ATOM 759 O O . LYS A 1 93 ? -25.220 -3.785 6.466 1.00 92.25 93 LYS A O 1
ATOM 764 N N . ASP A 1 94 ? -25.800 -3.524 4.301 1.00 91.31 94 ASP A N 1
ATOM 765 C CA . ASP A 1 94 ? -24.458 -3.579 3.748 1.00 91.31 94 ASP A CA 1
ATOM 766 C C . ASP A 1 94 ? -23.924 -2.151 3.609 1.00 91.31 94 ASP A C 1
ATOM 768 O O . ASP A 1 94 ? -24.672 -1.215 3.317 1.00 91.31 94 ASP A O 1
ATOM 772 N N . ILE A 1 95 ? -22.631 -1.975 3.871 1.00 89.50 95 ILE A N 1
ATOM 773 C CA . ILE A 1 95 ? -21.949 -0.687 3.753 1.00 89.50 95 ILE A CA 1
ATOM 774 C C . ILE A 1 95 ? -20.791 -0.809 2.773 1.00 89.50 95 ILE A C 1
ATOM 776 O O . ILE A 1 95 ? -20.016 -1.772 2.818 1.00 89.50 95 ILE A O 1
ATOM 780 N N . ASP A 1 96 ? -20.676 0.187 1.900 1.00 87.44 96 ASP A N 1
ATOM 781 C CA . ASP A 1 96 ? -19.514 0.338 1.042 1.00 87.44 96 ASP A CA 1
ATOM 782 C C . ASP A 1 96 ? -18.414 1.109 1.779 1.00 87.44 96 ASP A C 1
ATOM 784 O O . ASP A 1 96 ? -18.608 2.239 2.234 1.00 87.44 96 ASP A O 1
ATOM 788 N N . LEU A 1 97 ? -17.266 0.453 1.930 1.00 88.56 97 LEU A N 1
ATOM 789 C CA . LEU A 1 97 ? -16.095 0.966 2.628 1.00 88.56 97 LEU A CA 1
ATOM 790 C C . LEU A 1 97 ? -14.890 0.787 1.714 1.00 88.56 97 LEU A C 1
ATOM 792 O O . LEU A 1 97 ? -14.509 -0.345 1.408 1.00 88.56 97 LEU A O 1
ATOM 796 N N . ASN A 1 98 ? -14.279 1.907 1.334 1.00 87.12 98 ASN A N 1
ATOM 797 C CA . ASN A 1 98 ? -13.105 1.947 0.473 1.00 87.12 98 ASN A CA 1
ATOM 798 C C . ASN A 1 98 ? -11.884 2.280 1.317 1.00 87.12 98 ASN A C 1
ATOM 800 O O . ASN A 1 98 ? -11.812 3.354 1.911 1.00 87.12 98 ASN A O 1
ATOM 804 N N . PHE A 1 99 ? -10.950 1.339 1.434 1.00 87.69 99 PHE A N 1
ATOM 805 C CA . PHE A 1 99 ? -9.784 1.511 2.293 1.00 87.69 99 PHE A CA 1
ATOM 806 C C . PHE A 1 99 ? -8.491 1.518 1.483 1.00 87.69 99 PHE A C 1
ATOM 808 O O . PHE A 1 99 ? -8.273 0.666 0.622 1.00 87.69 99 PHE A O 1
ATOM 815 N N . ILE A 1 100 ? -7.600 2.437 1.846 1.00 90.12 100 ILE A N 1
ATOM 816 C CA . ILE A 1 100 ? -6.178 2.369 1.534 1.00 90.12 100 ILE A CA 1
ATOM 817 C C . ILE A 1 100 ? -5.522 1.583 2.674 1.00 90.12 100 ILE A C 1
ATOM 819 O O . ILE A 1 100 ? -5.380 2.082 3.791 1.00 90.12 100 ILE A O 1
ATOM 823 N N . ASP A 1 101 ? -5.154 0.331 2.405 1.00 91.81 101 ASP A N 1
ATOM 824 C CA . ASP A 1 101 ? -4.500 -0.536 3.388 1.00 91.81 101 ASP A CA 1
ATOM 825 C C . ASP A 1 101 ? -2.974 -0.460 3.247 1.00 91.81 101 ASP A C 1
ATOM 827 O O . ASP A 1 101 ? -2.399 -0.929 2.258 1.00 91.81 101 ASP A O 1
ATOM 831 N N . LEU A 1 102 ? -2.305 0.112 4.254 1.00 92.50 102 LEU A N 1
ATOM 832 C CA . LEU A 1 102 ? -0.845 0.256 4.249 1.00 92.50 102 LEU A CA 1
ATOM 833 C C . LEU A 1 102 ? -0.114 -1.094 4.237 1.00 92.50 102 LEU A C 1
ATOM 835 O O . LEU A 1 102 ? 0.992 -1.198 3.696 1.00 92.50 102 LEU A O 1
ATOM 839 N N . GLN A 1 103 ? -0.715 -2.150 4.794 1.00 93.38 103 GLN A N 1
ATOM 840 C CA . GLN A 1 103 ? -0.121 -3.484 4.743 1.00 93.38 103 GLN A CA 1
ATOM 841 C C . GLN A 1 103 ? -0.097 -4.001 3.297 1.00 93.38 103 GLN A C 1
ATOM 843 O O . GLN A 1 103 ? 0.919 -4.523 2.840 1.00 93.38 103 GLN A O 1
ATOM 848 N N . GLU A 1 104 ? -1.184 -3.814 2.552 1.00 92.12 104 GLU A N 1
ATOM 849 C CA . GLU A 1 104 ? -1.273 -4.255 1.156 1.00 92.12 104 GLU A CA 1
ATOM 850 C C . GLU A 1 104 ? -0.381 -3.409 0.237 1.00 92.12 104 GLU A C 1
ATOM 852 O O . GLU A 1 104 ? 0.279 -3.958 -0.644 1.00 92.12 104 GLU A O 1
ATOM 857 N N . ILE A 1 105 ? -0.281 -2.095 0.480 1.00 91.75 105 ILE A N 1
ATOM 858 C CA . ILE A 1 105 ? 0.664 -1.221 -0.234 1.00 91.75 105 ILE A CA 1
ATOM 859 C C . ILE A 1 105 ? 2.098 -1.712 -0.044 1.00 91.75 105 ILE A C 1
ATOM 861 O O . ILE A 1 105 ? 2.838 -1.854 -1.017 1.00 91.75 105 ILE A O 1
ATOM 865 N N . THR A 1 106 ? 2.504 -1.991 1.197 1.00 93.06 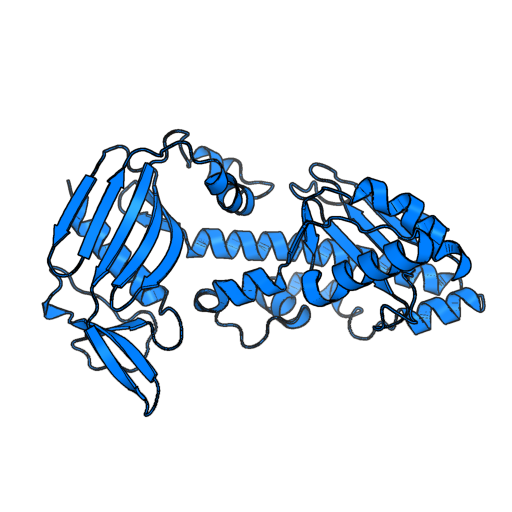106 THR A N 1
ATOM 866 C CA . THR A 1 106 ? 3.884 -2.417 1.455 1.00 93.06 106 THR A CA 1
ATOM 867 C C . THR A 1 106 ? 4.192 -3.789 0.875 1.00 93.06 106 THR A C 1
ATOM 869 O O . THR A 1 106 ? 5.298 -3.973 0.378 1.00 93.06 106 THR A O 1
ATOM 872 N N . LYS A 1 107 ? 3.227 -4.720 0.856 1.00 92.94 107 LYS A N 1
ATOM 873 C CA . LYS A 1 107 ? 3.366 -6.001 0.141 1.00 92.94 107 LYS A CA 1
ATOM 874 C C . LYS A 1 107 ? 3.522 -5.792 -1.362 1.00 92.94 107 LYS A C 1
ATOM 876 O O . LYS A 1 107 ? 4.428 -6.362 -1.959 1.00 92.94 107 LYS A O 1
ATOM 881 N N . LYS A 1 108 ? 2.672 -4.951 -1.964 1.00 90.69 108 LYS A N 1
ATOM 882 C CA . LYS A 1 108 ? 2.707 -4.654 -3.404 1.00 90.69 108 LYS A CA 1
ATOM 883 C C . LYS A 1 108 ? 4.074 -4.124 -3.843 1.00 90.69 108 LYS A C 1
ATOM 885 O O . LYS A 1 108 ? 4.560 -4.513 -4.895 1.00 90.69 108 LYS A O 1
ATOM 890 N N . TYR A 1 109 ? 4.685 -3.251 -3.044 1.00 92.69 109 TYR A N 1
ATOM 891 C CA . TYR A 1 109 ? 5.990 -2.650 -3.339 1.00 92.69 109 TYR A CA 1
ATOM 892 C C . TYR A 1 109 ? 7.144 -3.311 -2.574 1.00 92.69 109 TYR A C 1
ATOM 894 O O . TYR A 1 109 ? 8.186 -2.687 -2.355 1.00 92.69 109 TYR A O 1
ATOM 902 N N . ASN A 1 110 ? 6.996 -4.572 -2.149 1.00 93.94 110 ASN A N 1
ATOM 903 C CA . ASN A 1 110 ? 8.041 -5.217 -1.357 1.00 93.94 110 ASN A CA 1
ATOM 904 C C . ASN A 1 110 ? 9.336 -5.441 -2.152 1.00 93.94 110 ASN A C 1
ATOM 906 O O . ASN A 1 110 ? 10.407 -5.457 -1.556 1.00 93.94 110 ASN A O 1
ATOM 910 N N . PHE A 1 111 ? 9.268 -5.505 -3.485 1.00 92.00 111 PHE A N 1
ATOM 911 C CA . PHE A 1 111 ? 10.448 -5.494 -4.354 1.00 92.00 111 PHE A CA 1
ATOM 912 C C . PHE A 1 111 ? 11.329 -4.241 -4.179 1.00 92.00 111 PHE A C 1
ATOM 914 O O . PHE A 1 111 ? 12.530 -4.283 -4.436 1.00 92.00 111 PHE A O 1
ATOM 921 N N . ILE A 1 112 ? 10.755 -3.128 -3.701 1.00 93.12 112 ILE A N 1
ATOM 922 C CA . ILE A 1 112 ? 11.489 -1.910 -3.329 1.00 93.12 112 ILE A CA 1
ATOM 923 C C . ILE A 1 112 ? 11.969 -2.019 -1.880 1.00 93.12 112 ILE A C 1
ATOM 925 O O . ILE A 1 112 ? 13.156 -1.868 -1.582 1.00 93.12 112 ILE A O 1
ATOM 929 N N . PHE A 1 113 ? 11.043 -2.289 -0.959 1.00 92.31 113 PHE A N 1
ATOM 930 C CA . PHE A 1 113 ? 11.313 -2.185 0.475 1.00 92.31 113 PHE A CA 1
ATOM 931 C C . PHE A 1 113 ? 12.155 -3.325 1.050 1.00 92.31 113 PHE A C 1
ATOM 933 O O . PHE A 1 113 ? 12.877 -3.108 2.030 1.00 92.31 113 PHE A O 1
ATOM 940 N N . ASN A 1 114 ? 12.067 -4.509 0.442 1.00 90.94 114 ASN A N 1
ATOM 941 C CA . ASN A 1 114 ? 12.729 -5.745 0.846 1.00 90.94 114 ASN A CA 1
ATOM 942 C C . ASN A 1 114 ? 12.485 -6.089 2.328 1.00 90.94 114 ASN A C 1
ATOM 944 O O . ASN A 1 114 ? 13.420 -6.309 3.099 1.00 90.94 114 ASN A O 1
ATOM 948 N N . LEU A 1 115 ? 11.215 -6.086 2.744 1.00 93.00 115 LEU A N 1
ATOM 949 C CA . LEU A 1 115 ? 10.792 -6.395 4.110 1.00 93.00 115 LEU A CA 1
ATOM 950 C C . LEU A 1 115 ? 10.584 -7.898 4.288 1.00 93.00 115 LEU A C 1
ATOM 952 O O . LEU A 1 115 ? 9.997 -8.567 3.437 1.00 93.00 115 LEU A O 1
ATOM 956 N N . SER A 1 116 ? 11.016 -8.412 5.440 1.00 92.00 116 SER A N 1
ATOM 957 C CA . SER A 1 116 ? 10.732 -9.782 5.883 1.00 92.00 116 SER A CA 1
ATOM 958 C C . SER A 1 116 ? 9.339 -9.929 6.505 1.00 92.00 116 SER A C 1
ATOM 960 O O . SER A 1 116 ? 8.814 -11.035 6.594 1.00 92.00 116 SER A O 1
ATOM 962 N N . SER A 1 117 ? 8.739 -8.824 6.953 1.00 93.88 117 SER A N 1
ATOM 963 C CA . SER A 1 117 ? 7.416 -8.784 7.568 1.00 93.88 117 SER A CA 1
ATOM 964 C C . SER A 1 117 ? 6.724 -7.457 7.274 1.00 93.88 117 SER A C 1
ATOM 966 O O . SER A 1 117 ? 7.356 -6.404 7.253 1.00 93.88 117 SER A O 1
ATOM 968 N N . HIS A 1 118 ? 5.405 -7.520 7.100 1.00 93.75 118 HIS A N 1
ATOM 969 C CA . HIS A 1 118 ? 4.528 -6.363 6.897 1.00 93.75 118 HIS A CA 1
ATOM 970 C C . HIS A 1 118 ? 3.659 -6.081 8.134 1.00 93.75 118 HIS A C 1
ATOM 972 O O . HIS A 1 118 ? 2.613 -5.436 8.035 1.00 93.75 118 HIS A O 1
ATOM 978 N N . SER A 1 119 ? 4.051 -6.602 9.305 1.00 90.06 119 SER A N 1
ATOM 979 C CA . SER A 1 119 ? 3.367 -6.340 10.578 1.00 90.06 119 SER A CA 1
ATOM 980 C C . SER A 1 119 ? 3.454 -4.854 10.962 1.00 90.06 119 SER A C 1
ATOM 982 O O . SER A 1 119 ? 4.386 -4.167 10.551 1.00 90.06 119 SER A O 1
ATOM 984 N N . ASN A 1 120 ? 2.514 -4.349 11.771 1.00 85.88 120 ASN A N 1
ATOM 985 C CA . ASN A 1 120 ? 2.503 -2.935 12.168 1.00 85.88 120 ASN A CA 1
ATOM 986 C C . ASN A 1 120 ? 3.831 -2.571 12.837 1.00 85.88 120 ASN A C 1
ATOM 988 O O . ASN A 1 120 ? 4.466 -1.586 12.489 1.00 85.88 120 ASN A O 1
ATOM 992 N N . LYS A 1 121 ? 4.294 -3.456 13.728 1.00 85.69 121 LYS A N 1
ATOM 993 C CA . LYS A 1 121 ? 5.589 -3.348 14.396 1.00 85.69 121 LYS A CA 1
ATOM 994 C C . LYS A 1 121 ? 6.744 -3.254 13.397 1.00 85.69 121 LYS A C 1
ATOM 996 O O . LYS A 1 121 ? 7.526 -2.318 13.487 1.00 85.69 121 LYS A O 1
ATOM 1001 N N . ALA A 1 122 ? 6.816 -4.161 12.420 1.00 89.50 122 ALA A N 1
ATOM 1002 C CA . ALA A 1 122 ? 7.888 -4.153 11.424 1.00 89.50 122 ALA A CA 1
ATOM 1003 C C . ALA A 1 122 ? 7.876 -2.878 10.562 1.00 89.50 122 ALA A C 1
ATOM 1005 O O . ALA A 1 122 ? 8.931 -2.321 10.266 1.00 89.50 122 ALA A O 1
ATOM 1006 N N . LEU A 1 123 ? 6.691 -2.387 10.184 1.00 90.69 123 LEU A N 1
ATOM 1007 C CA . LEU A 1 123 ? 6.563 -1.147 9.418 1.00 90.69 123 LEU A CA 1
ATOM 1008 C C . LEU A 1 123 ? 6.954 0.079 10.251 1.00 90.69 123 LEU A C 1
ATOM 1010 O O . LEU A 1 123 ? 7.692 0.934 9.768 1.00 90.69 123 LEU A O 1
ATOM 1014 N N . ILE A 1 124 ? 6.515 0.144 11.507 1.00 87.69 124 ILE A N 1
ATOM 1015 C CA . ILE A 1 124 ? 6.907 1.197 12.446 1.00 87.69 124 ILE A CA 1
ATOM 1016 C C . ILE A 1 124 ? 8.431 1.199 12.625 1.00 87.69 124 ILE A C 1
ATOM 1018 O O . ILE A 1 124 ? 9.053 2.235 12.433 1.00 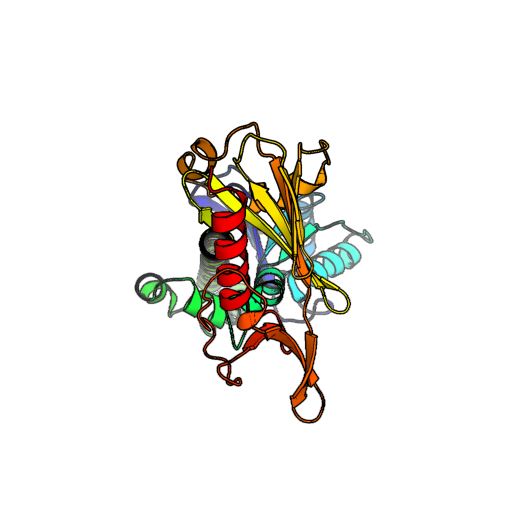87.69 124 ILE A O 1
ATOM 1022 N N . GLU A 1 125 ? 9.053 0.053 12.907 1.00 86.69 125 GLU A N 1
ATOM 1023 C CA . GLU A 1 125 ? 10.511 -0.062 13.073 1.00 86.69 125 GLU A CA 1
ATOM 1024 C C . GLU A 1 125 ? 11.296 0.324 11.810 1.00 86.69 125 GLU A C 1
ATOM 1026 O O . GLU A 1 125 ? 12.410 0.841 11.905 1.00 86.69 125 GLU A O 1
ATOM 1031 N N . LYS A 1 126 ? 10.732 0.062 10.625 1.00 89.69 126 LYS A N 1
ATOM 1032 C CA . LYS A 1 126 ? 11.362 0.369 9.338 1.00 89.69 126 LYS A CA 1
ATOM 1033 C C . LYS A 1 126 ? 11.272 1.847 8.967 1.00 89.69 126 LYS A C 1
ATOM 1035 O O . LYS A 1 126 ? 12.238 2.387 8.431 1.00 89.69 126 LYS A O 1
ATOM 1040 N N . PHE A 1 127 ? 10.099 2.453 9.142 1.00 89.50 127 PHE A N 1
ATOM 1041 C CA . PHE A 1 127 ? 9.768 3.757 8.558 1.00 89.50 127 PHE A CA 1
ATOM 1042 C C . PHE A 1 127 ? 9.709 4.896 9.578 1.00 89.50 127 PHE A C 1
ATOM 1044 O O . PHE A 1 127 ? 9.770 6.059 9.181 1.00 89.50 127 PHE A O 1
ATOM 1051 N N . ILE A 1 128 ? 9.593 4.589 10.870 1.00 84.75 128 ILE A N 1
ATOM 1052 C CA . ILE A 1 128 ? 9.541 5.579 11.947 1.00 84.75 128 ILE A CA 1
ATOM 1053 C C . ILE A 1 128 ? 10.864 5.519 12.722 1.00 84.75 128 ILE A C 1
ATOM 1055 O O . ILE A 1 128 ? 11.272 4.465 13.205 1.00 84.75 128 ILE A O 1
ATOM 1059 N N . GLU A 1 129 ? 11.553 6.658 12.823 1.00 71.38 129 GLU A N 1
ATOM 1060 C CA . GLU A 1 129 ? 12.854 6.778 13.495 1.00 71.38 129 GLU A CA 1
ATOM 1061 C C . GLU A 1 129 ? 12.791 6.353 14.970 1.00 71.38 129 GLU A C 1
ATOM 1063 O O . GLU A 1 129 ? 11.796 6.576 15.664 1.00 71.38 129 GLU A O 1
ATOM 1068 N N . LYS A 1 130 ? 13.881 5.755 15.469 1.00 60.66 130 LYS A N 1
ATOM 1069 C CA . LYS A 1 130 ? 13.947 5.196 16.828 1.00 60.66 130 LYS A CA 1
ATOM 1070 C C . LYS A 1 130 ? 13.775 6.250 17.922 1.00 60.66 130 LYS A C 1
ATOM 1072 O O . LYS A 1 130 ? 13.249 5.908 18.981 1.00 60.66 130 LYS A O 1
ATOM 1077 N N . GLU A 1 131 ? 14.173 7.503 17.699 1.00 52.78 131 GLU A N 1
ATOM 1078 C CA . GLU A 1 131 ? 13.907 8.594 18.642 1.00 52.78 131 GLU A CA 1
ATOM 1079 C C . GLU A 1 131 ? 12.399 8.814 18.836 1.00 52.78 131 GLU A C 1
ATOM 1081 O O . GLU A 1 131 ? 11.951 8.938 19.972 1.00 52.78 131 GLU A O 1
ATOM 1086 N N . ALA A 1 132 ? 11.601 8.720 17.766 1.00 55.19 132 ALA A N 1
ATOM 1087 C CA . ALA A 1 132 ? 10.140 8.819 17.821 1.00 55.19 132 ALA A CA 1
ATOM 1088 C C . ALA A 1 132 ? 9.454 7.576 18.432 1.00 55.19 132 ALA A C 1
ATOM 1090 O O . ALA A 1 132 ? 8.241 7.585 18.657 1.00 55.19 132 ALA A O 1
ATOM 1091 N N . LEU A 1 133 ? 10.210 6.499 18.696 1.00 53.50 133 LEU A N 1
ATOM 1092 C CA . LEU A 1 133 ? 9.738 5.275 19.356 1.00 53.50 133 LEU A CA 1
ATOM 1093 C C . LEU A 1 133 ? 9.979 5.267 20.872 1.00 53.50 133 LEU A C 1
ATOM 1095 O O . LEU A 1 133 ? 9.379 4.441 21.561 1.00 53.50 133 LEU A O 1
ATOM 1099 N N . LYS A 1 134 ? 10.831 6.152 21.416 1.00 47.28 134 LYS A N 1
ATOM 1100 C CA . LYS A 1 134 ? 11.132 6.182 22.862 1.00 47.28 134 LYS A CA 1
ATOM 1101 C C . LYS A 1 134 ? 9.897 6.513 23.707 1.00 47.28 134 LYS A C 1
ATOM 1103 O O . LYS A 1 134 ? 9.696 5.850 24.720 1.00 47.28 134 LYS A O 1
ATOM 1108 N N . ASP A 1 135 ? 9.017 7.383 23.218 1.00 50.59 135 ASP A N 1
ATOM 1109 C CA . ASP A 1 135 ? 7.729 7.689 23.865 1.00 50.59 135 ASP A CA 1
ATOM 1110 C C . ASP A 1 135 ? 6.646 6.620 23.602 1.00 50.59 135 ASP A C 1
ATOM 1112 O O . ASP A 1 135 ? 5.604 6.595 24.252 1.00 50.59 135 ASP A O 1
ATOM 1116 N N . LYS A 1 136 ? 6.896 5.682 22.672 1.00 52.59 136 LYS A N 1
ATOM 1117 C CA . LYS A 1 136 ? 5.937 4.654 22.217 1.00 52.59 136 LYS A CA 1
ATOM 1118 C C . LYS A 1 136 ? 6.205 3.253 22.781 1.00 52.59 136 LYS A C 1
ATOM 1120 O O . LYS A 1 136 ? 5.424 2.340 22.527 1.00 52.59 136 LYS A O 1
ATOM 1125 N N . LYS A 1 137 ? 7.265 3.053 23.579 1.00 48.66 137 LYS A N 1
ATOM 1126 C CA . LYS A 1 137 ? 7.609 1.747 24.189 1.00 48.66 137 LYS A CA 1
ATOM 1127 C C . LYS A 1 137 ? 6.563 1.201 25.174 1.00 48.66 137 LYS A C 1
ATOM 1129 O O . LYS A 1 137 ? 6.584 0.009 25.458 1.00 48.66 137 LYS A O 1
ATOM 1134 N N . ASN A 1 138 ? 5.610 2.018 25.626 1.00 49.06 138 ASN A N 1
ATOM 1135 C CA . ASN A 1 138 ? 4.516 1.587 26.508 1.00 49.06 138 ASN A CA 1
ATOM 1136 C C . ASN A 1 138 ? 3.342 0.888 25.779 1.00 49.06 138 ASN A C 1
ATOM 1138 O O . ASN A 1 138 ? 2.334 0.582 26.411 1.00 49.06 138 ASN A O 1
ATOM 1142 N N . TYR A 1 139 ? 3.439 0.652 24.463 1.00 53.06 139 TYR A N 1
ATOM 1143 C CA . TYR A 1 139 ? 2.308 0.213 23.627 1.00 53.06 139 TYR A CA 1
ATOM 1144 C C . TYR A 1 139 ? 2.299 -1.276 23.255 1.00 53.06 139 TYR A C 1
ATOM 1146 O O . TYR A 1 139 ? 1.294 -1.773 22.737 1.00 53.06 139 TYR A O 1
ATOM 1154 N N . GLU A 1 140 ? 3.380 -2.012 23.520 1.00 52.38 140 GLU A N 1
ATOM 1155 C CA . GLU A 1 140 ? 3.407 -3.462 23.314 1.00 52.38 140 GLU A CA 1
ATOM 1156 C C . GLU A 1 140 ? 2.700 -4.170 24.477 1.00 52.38 140 GLU A C 1
ATOM 1158 O O . GLU A 1 140 ? 3.147 -4.121 25.619 1.00 52.38 140 GLU A O 1
ATOM 1163 N N . GLY A 1 141 ? 1.575 -4.836 24.190 1.00 58.59 141 GLY A N 1
ATOM 1164 C CA . GLY A 1 141 ? 0.870 -5.677 25.165 1.00 58.59 141 GLY A CA 1
ATOM 1165 C C . GLY A 1 141 ? -0.355 -5.051 25.837 1.00 58.59 141 GLY A C 1
ATOM 1166 O O . GLY A 1 141 ? -0.931 -5.682 26.726 1.00 58.59 141 GLY A O 1
ATOM 1167 N N . ILE A 1 142 ? -0.809 -3.867 25.404 1.00 70.62 142 ILE A N 1
ATOM 1168 C CA . ILE A 1 142 ? -2.094 -3.319 25.858 1.00 70.62 142 ILE A CA 1
ATOM 1169 C C . ILE A 1 142 ? -3.230 -4.241 25.400 1.00 70.62 142 ILE A C 1
ATOM 1171 O O . ILE A 1 142 ? -3.504 -4.409 24.214 1.00 70.62 142 ILE A O 1
ATOM 1175 N N . LYS A 1 143 ? -3.907 -4.853 26.373 1.00 86.56 143 LYS A N 1
ATOM 1176 C CA . LYS A 1 143 ? -5.085 -5.691 26.148 1.00 86.56 143 LYS A CA 1
ATOM 1177 C C . LYS A 1 143 ? -6.331 -4.834 26.321 1.00 86.56 143 LYS A C 1
ATOM 1179 O O . LYS A 1 143 ? -6.834 -4.713 27.438 1.00 86.56 143 LYS A O 1
ATOM 1184 N N . ILE A 1 144 ? -6.846 -4.278 25.221 1.00 91.81 144 ILE A N 1
ATOM 1185 C CA . ILE A 1 144 ? -8.079 -3.466 25.212 1.00 91.81 144 ILE A CA 1
ATOM 1186 C C . ILE A 1 144 ? -9.210 -4.167 25.969 1.00 91.81 144 ILE A C 1
ATOM 1188 O O . ILE A 1 144 ? -9.843 -3.554 26.821 1.00 91.81 144 ILE A O 1
ATOM 1192 N N . LYS A 1 145 ? -9.393 -5.477 25.754 1.00 91.06 145 LYS A N 1
ATOM 1193 C CA . LYS A 1 145 ? -10.364 -6.300 26.493 1.00 91.06 145 LYS A CA 1
ATOM 1194 C C . LYS A 1 145 ? -10.225 -6.179 28.013 1.00 91.06 145 LYS A C 1
ATOM 1196 O O . LYS A 1 145 ? -11.219 -6.032 28.717 1.00 91.06 145 LYS A O 1
ATOM 1201 N N . THR A 1 146 ? -8.996 -6.265 28.517 1.00 93.44 146 THR A N 1
ATOM 1202 C CA . THR A 1 146 ? -8.696 -6.219 29.953 1.00 93.44 146 THR A CA 1
ATOM 1203 C C . THR A 1 146 ? -8.933 -4.825 30.520 1.00 93.44 146 THR A C 1
ATOM 1205 O O . THR A 1 146 ? -9.551 -4.709 31.573 1.00 93.44 146 THR A O 1
ATOM 1208 N N . LEU A 1 147 ? -8.492 -3.777 29.818 1.00 94.50 147 LEU A N 1
ATOM 1209 C CA . LEU A 1 147 ? -8.755 -2.395 30.226 1.00 94.50 147 LEU A CA 1
ATOM 1210 C C . LEU A 1 147 ? -10.256 -2.089 30.223 1.00 94.50 147 LEU A C 1
ATOM 1212 O O . LEU A 1 147 ? -10.772 -1.502 31.167 1.00 94.50 147 LEU A O 1
ATOM 1216 N N . PHE A 1 148 ? -10.984 -2.541 29.204 1.00 95.38 148 PHE A N 1
ATOM 1217 C CA . PHE A 1 148 ? -12.413 -2.276 29.117 1.00 95.38 148 PHE A CA 1
ATOM 1218 C C . PHE A 1 148 ? -13.183 -2.994 30.228 1.00 95.38 148 PHE A C 1
ATOM 1220 O O . PHE A 1 148 ? -14.057 -2.402 30.853 1.00 95.38 148 PHE A O 1
ATOM 1227 N N . LYS A 1 149 ? -12.798 -4.240 30.544 1.00 93.81 149 LYS A N 1
ATOM 1228 C CA . LYS A 1 149 ? -13.342 -4.977 31.691 1.00 93.81 149 LYS A CA 1
ATOM 1229 C C . LYS A 1 149 ? -13.116 -4.220 33.008 1.00 93.81 149 LYS A C 1
ATOM 1231 O O . LYS A 1 149 ? -14.081 -3.981 33.722 1.00 93.81 149 LYS A O 1
ATOM 1236 N N . LYS A 1 150 ? -11.881 -3.784 33.277 1.00 95.06 150 LYS A N 1
ATOM 1237 C CA . LYS A 1 150 ? -11.529 -2.984 34.465 1.00 95.06 150 LYS A CA 1
ATOM 1238 C C . LYS A 1 150 ? -12.355 -1.703 34.573 1.00 95.06 150 LYS A C 1
ATOM 1240 O O . LYS A 1 150 ? -12.827 -1.358 35.650 1.00 95.06 150 LYS A O 1
ATOM 1245 N N . TYR A 1 151 ? -12.565 -1.016 33.451 1.00 95.88 151 TYR A N 1
ATOM 1246 C CA . TYR A 1 151 ? -13.403 0.179 33.410 1.00 95.88 151 TYR A CA 1
ATOM 1247 C C . TYR A 1 151 ? -14.861 -0.118 33.790 1.00 95.88 151 TYR A C 1
ATOM 1249 O O . TYR A 1 151 ? -15.417 0.578 34.637 1.00 95.88 151 TYR A O 1
ATOM 1257 N N . VAL A 1 152 ? -15.458 -1.172 33.222 1.00 92.56 152 VAL A N 1
ATOM 1258 C CA . VAL A 1 152 ? -16.825 -1.605 33.567 1.00 92.56 152 VAL A CA 1
ATOM 1259 C C . VAL A 1 152 ? -16.932 -2.017 35.044 1.00 92.56 152 VAL A C 1
ATOM 1261 O O . VAL A 1 152 ? -17.974 -1.812 35.660 1.00 92.56 152 VAL A O 1
ATOM 1264 N N . GLU A 1 153 ? -15.851 -2.538 35.632 1.00 94.56 153 GLU A N 1
ATOM 1265 C CA . GLU A 1 153 ? -15.734 -2.878 37.061 1.00 94.56 153 GLU A CA 1
ATOM 1266 C C . GLU A 1 153 ? -15.484 -1.655 37.975 1.00 94.56 153 GLU A C 1
ATOM 1268 O O . GLU A 1 153 ? -15.442 -1.801 39.194 1.00 94.56 153 GLU A O 1
ATOM 1273 N N . GLY A 1 154 ? -15.362 -0.446 37.412 1.00 94.25 154 GLY A N 1
ATOM 1274 C CA . GLY A 1 154 ? -15.269 0.819 38.151 1.00 94.25 154 GLY A CA 1
ATOM 1275 C C . GLY A 1 154 ? -13.917 1.539 38.067 1.00 94.25 154 GLY A C 1
ATOM 1276 O O . GLY A 1 154 ? -13.806 2.675 38.533 1.00 94.25 154 GLY A O 1
ATOM 1277 N N . GLU A 1 155 ? -12.894 0.947 37.442 1.00 95.56 155 GLU A N 1
ATOM 1278 C CA . GLU A 1 155 ? -11.564 1.557 37.282 1.00 95.56 155 GLU A CA 1
ATOM 1279 C C . GLU A 1 155 ? -11.575 2.592 36.139 1.00 95.56 155 GLU A C 1
ATOM 1281 O O . GLU A 1 155 ? -11.156 2.316 35.010 1.00 95.56 155 GLU A O 1
ATOM 1286 N N . LYS A 1 156 ? -12.070 3.806 36.425 1.00 92.19 156 LYS A N 1
ATOM 1287 C CA . LYS A 1 156 ? -12.280 4.889 35.438 1.00 92.19 156 LYS A CA 1
ATOM 1288 C C . LYS A 1 156 ? -11.055 5.197 34.564 1.00 92.19 156 LYS A C 1
ATOM 1290 O O . LYS A 1 156 ? -11.212 5.403 33.361 1.00 92.19 156 LYS A O 1
ATOM 1295 N N . GLU A 1 157 ? -9.849 5.147 35.132 1.00 93.31 157 GLU A N 1
ATOM 1296 C CA . GLU A 1 157 ? -8.578 5.375 34.421 1.00 93.31 157 GLU A CA 1
ATOM 1297 C C . GLU A 1 157 ? -8.348 4.402 33.252 1.00 93.31 157 GLU A C 1
ATOM 1299 O O . GLU A 1 157 ? -7.623 4.705 32.304 1.00 93.31 157 GLU A O 1
ATOM 1304 N N . SER A 1 158 ? -8.960 3.214 33.283 1.00 94.12 158 SER A N 1
ATOM 1305 C CA . SER A 1 158 ? -8.786 2.231 32.213 1.00 94.12 158 SER A CA 1
ATOM 1306 C C . SER A 1 158 ? -9.400 2.688 30.886 1.00 94.12 158 SER A C 1
ATOM 1308 O O . SER A 1 158 ? -8.849 2.374 29.830 1.00 94.12 158 SER A O 1
ATOM 1310 N N . LEU A 1 159 ? -10.483 3.475 30.912 1.00 94.06 159 LEU A N 1
ATOM 1311 C CA . LEU A 1 159 ? -11.053 4.068 29.697 1.00 94.06 159 LEU A CA 1
ATOM 1312 C C . LEU A 1 159 ? -10.129 5.139 29.112 1.00 94.06 159 LEU A C 1
ATOM 1314 O O . LEU A 1 159 ? -9.979 5.233 27.897 1.00 94.06 159 LEU A O 1
ATOM 1318 N N . GLU A 1 160 ? -9.483 5.929 29.968 1.00 93.12 160 GLU A N 1
ATOM 1319 C CA . GLU A 1 160 ? -8.523 6.953 29.543 1.00 93.12 160 GLU A CA 1
ATOM 1320 C C . GLU A 1 160 ? -7.314 6.318 28.856 1.00 93.12 160 GLU A C 1
ATOM 1322 O O . GLU A 1 160 ? -6.916 6.772 27.787 1.00 93.12 160 GLU A O 1
ATOM 1327 N N . LYS A 1 161 ? -6.820 5.190 29.382 1.00 92.81 161 LYS A N 1
ATOM 1328 C CA . LYS A 1 161 ? -5.765 4.391 28.739 1.00 92.81 161 LYS A CA 1
ATOM 1329 C C . LYS A 1 161 ? -6.185 3.867 27.360 1.00 92.81 161 LYS A C 1
ATOM 1331 O O . LYS A 1 161 ? -5.372 3.889 26.442 1.00 92.81 161 LYS A O 1
ATOM 1336 N N . ILE A 1 162 ? -7.438 3.428 27.185 1.00 93.88 162 ILE A N 1
ATOM 1337 C CA . ILE A 1 162 ? -7.966 2.998 25.872 1.00 93.88 162 ILE A CA 1
ATOM 1338 C C . ILE A 1 162 ? -8.018 4.173 24.892 1.00 93.88 162 ILE A C 1
ATOM 1340 O O . ILE A 1 162 ? -7.582 4.044 23.749 1.00 93.88 162 ILE A O 1
ATOM 1344 N N . LEU A 1 163 ? -8.546 5.319 25.329 1.00 94.50 163 LEU A N 1
ATOM 1345 C CA . LEU A 1 163 ? -8.645 6.517 24.497 1.00 94.50 163 LEU A CA 1
ATOM 1346 C C . LEU A 1 163 ? -7.264 7.015 24.074 1.00 94.50 163 LEU A C 1
ATOM 1348 O O . LEU A 1 163 ? -7.068 7.359 22.908 1.00 94.50 163 LEU A O 1
ATOM 1352 N N . GLU A 1 164 ? -6.307 7.041 24.998 1.00 92.50 164 GLU A N 1
ATOM 1353 C CA . GLU A 1 164 ? -4.929 7.420 24.705 1.00 92.50 164 GLU A CA 1
ATOM 1354 C C . GLU A 1 164 ? -4.286 6.448 23.718 1.00 92.50 164 GLU A C 1
ATOM 1356 O O . GLU A 1 164 ? -3.759 6.877 22.689 1.00 92.50 164 GLU A O 1
ATOM 1361 N N . TYR A 1 165 ? -4.471 5.144 23.951 1.00 91.12 165 TYR A N 1
ATOM 1362 C CA . TYR A 1 165 ? -3.987 4.102 23.055 1.00 91.12 165 TYR A CA 1
ATOM 1363 C C . TYR A 1 165 ? -4.484 4.261 21.620 1.00 91.12 165 TYR A C 1
ATOM 1365 O O . TYR A 1 165 ? -3.711 4.205 20.657 1.00 91.12 165 TYR A O 1
ATOM 1373 N N . ASN A 1 166 ? -5.790 4.460 21.473 1.00 92.88 166 ASN A N 1
ATOM 1374 C CA . ASN A 1 166 ? -6.428 4.530 20.172 1.00 92.88 166 ASN A CA 1
ATOM 1375 C C . ASN A 1 166 ? -5.972 5.765 19.373 1.00 92.88 166 ASN A C 1
ATOM 1377 O O . ASN A 1 166 ? -5.774 5.675 18.162 1.00 92.88 166 ASN A O 1
ATOM 1381 N N . PHE A 1 167 ? -5.725 6.894 20.041 1.00 93.25 167 PHE A N 1
ATOM 1382 C CA . PHE A 1 167 ? -5.219 8.105 19.388 1.00 93.25 167 PHE A CA 1
ATOM 1383 C C . PHE A 1 167 ? -3.759 8.014 18.997 1.00 93.25 167 PHE A C 1
ATOM 1385 O O . PHE A 1 167 ? -3.446 8.293 17.846 1.00 93.25 167 PHE A O 1
ATOM 1392 N N . ILE A 1 168 ? -2.879 7.545 19.883 1.00 89.81 168 ILE A N 1
ATOM 1393 C CA . ILE A 1 168 ? -1.476 7.328 19.508 1.00 89.81 168 ILE A CA 1
ATOM 1394 C C . ILE A 1 168 ? -1.381 6.309 18.364 1.00 89.81 168 ILE A C 1
ATOM 1396 O O . ILE A 1 168 ? -0.569 6.468 17.454 1.00 89.81 168 ILE A O 1
ATOM 1400 N N . SER A 1 169 ? -2.244 5.290 18.347 1.00 89.56 169 SER A N 1
ATOM 1401 C CA . SER A 1 169 ? -2.321 4.340 17.232 1.00 89.56 169 SER A CA 1
ATOM 1402 C C . SER A 1 169 ? -2.755 4.994 15.914 1.00 89.56 169 SER A C 1
ATOM 1404 O O . SER A 1 169 ? -2.222 4.632 14.863 1.00 89.56 169 SER A O 1
ATOM 1406 N N . LEU A 1 170 ? -3.672 5.965 15.948 1.00 92.88 170 LEU A N 1
ATOM 1407 C CA . LEU A 1 170 ? -4.053 6.753 14.773 1.00 92.88 170 LEU A CA 1
ATOM 1408 C C . LEU A 1 170 ? -2.919 7.697 14.326 1.00 92.88 170 LEU A C 1
ATOM 1410 O O . LEU A 1 170 ? -2.607 7.751 13.142 1.00 92.88 170 LEU A O 1
ATOM 1414 N N . GLU A 1 171 ? -2.243 8.376 15.254 1.00 91.25 171 GLU A N 1
ATOM 1415 C CA . GLU A 1 171 ? -1.075 9.226 14.959 1.00 91.25 171 GLU A CA 1
ATOM 1416 C C . GLU A 1 171 ? 0.066 8.430 14.312 1.00 91.25 171 GLU A C 1
ATOM 1418 O O . GLU A 1 171 ? 0.724 8.882 13.368 1.00 91.25 171 GLU A O 1
ATOM 1423 N N . ASN A 1 172 ? 0.284 7.203 14.793 1.00 89.50 172 ASN A N 1
ATOM 1424 C CA . ASN A 1 172 ? 1.230 6.266 14.200 1.00 89.50 172 ASN A CA 1
ATOM 1425 C C . ASN A 1 172 ? 0.830 5.896 12.776 1.00 89.50 172 ASN A C 1
ATOM 1427 O O . ASN A 1 172 ? 1.694 5.859 11.906 1.00 89.50 172 ASN A O 1
ATOM 1431 N N . LEU A 1 173 ? -0.459 5.652 12.533 1.00 91.88 173 LEU A N 1
ATOM 1432 C CA . LEU A 1 173 ? -0.979 5.350 11.204 1.00 91.88 173 LEU A CA 1
ATOM 1433 C C . LEU A 1 173 ? -0.757 6.517 10.228 1.00 91.88 173 LEU A C 1
ATOM 1435 O O . LEU A 1 173 ? -0.277 6.283 9.121 1.00 91.88 173 LEU A O 1
ATOM 1439 N N . ILE A 1 174 ? -1.047 7.754 10.645 1.00 91.94 174 ILE A N 1
ATOM 1440 C CA . ILE A 1 174 ? -0.812 8.965 9.838 1.00 91.94 174 ILE A CA 1
ATOM 1441 C C . ILE A 1 174 ? 0.679 9.100 9.519 1.00 91.94 174 ILE A C 1
ATOM 1443 O O . ILE A 1 174 ? 1.074 9.222 8.361 1.00 91.94 174 ILE A O 1
ATOM 1447 N N . SER A 1 175 ? 1.526 9.008 10.547 1.00 90.38 175 SER A N 1
ATOM 1448 C CA . SER A 1 175 ? 2.982 9.100 10.391 1.00 90.38 175 SER A CA 1
ATOM 1449 C C . SER A 1 175 ? 3.523 8.028 9.444 1.00 90.38 175 SER A C 1
ATOM 1451 O O . SER A 1 175 ? 4.408 8.295 8.632 1.00 90.38 175 SER A O 1
ATOM 1453 N N . LEU A 1 176 ? 2.986 6.813 9.547 1.00 91.31 176 LEU A N 1
ATOM 1454 C CA . LEU A 1 176 ? 3.401 5.685 8.734 1.00 91.31 176 LEU A CA 1
ATOM 1455 C C . LEU A 1 176 ? 2.990 5.858 7.268 1.00 91.31 176 LEU A C 1
ATOM 1457 O O . LEU A 1 176 ? 3.828 5.649 6.394 1.00 91.31 176 LEU A O 1
ATOM 1461 N N . ASP A 1 177 ? 1.750 6.273 6.990 1.00 92.19 177 ASP A N 1
ATOM 1462 C CA . ASP A 1 177 ? 1.296 6.569 5.623 1.00 92.19 177 ASP A CA 1
ATOM 1463 C C . ASP A 1 177 ? 2.180 7.633 4.965 1.00 92.19 177 ASP A C 1
ATOM 1465 O O . ASP A 1 177 ? 2.655 7.436 3.844 1.00 92.19 177 ASP A O 1
ATOM 1469 N N . LEU A 1 178 ? 2.477 8.717 5.690 1.00 88.50 178 LEU A N 1
ATOM 1470 C CA . LEU A 1 178 ? 3.360 9.779 5.211 1.00 88.50 178 LEU A CA 1
ATOM 1471 C C . LEU A 1 178 ? 4.753 9.234 4.880 1.00 88.50 178 LEU A C 1
ATOM 1473 O O . LEU A 1 178 ? 5.240 9.437 3.771 1.00 88.50 178 LEU A O 1
ATOM 1477 N N . LYS A 1 179 ? 5.383 8.488 5.795 1.00 90.50 179 LYS A N 1
ATOM 1478 C CA . LYS A 1 179 ? 6.749 7.971 5.599 1.00 90.50 179 LYS A CA 1
ATOM 1479 C C . LYS A 1 179 ? 6.846 6.918 4.498 1.00 90.50 179 LYS A C 1
ATOM 1481 O O . LYS A 1 179 ? 7.808 6.932 3.729 1.00 90.50 179 LYS A O 1
ATOM 1486 N N . ILE A 1 180 ? 5.856 6.032 4.388 1.00 90.62 180 ILE A N 1
ATOM 1487 C CA . ILE A 1 180 ? 5.763 5.061 3.289 1.00 90.62 180 ILE A CA 1
ATOM 1488 C C . ILE A 1 180 ? 5.617 5.799 1.958 1.00 90.62 180 ILE A C 1
ATOM 1490 O O . ILE A 1 180 ? 6.333 5.485 1.007 1.00 90.62 180 ILE A O 1
ATOM 1494 N N . SER A 1 181 ? 4.727 6.793 1.900 1.00 86.38 181 SER A N 1
ATOM 1495 C CA . SER A 1 181 ? 4.499 7.592 0.696 1.00 86.38 181 SER A CA 1
ATOM 1496 C C . SER A 1 181 ? 5.770 8.345 0.292 1.00 86.38 181 SER A C 1
ATOM 1498 O O . SER A 1 181 ? 6.224 8.190 -0.836 1.00 86.38 181 SER A O 1
ATOM 1500 N N . GLU A 1 182 ? 6.416 9.065 1.218 1.00 85.88 182 GLU A N 1
ATOM 1501 C CA . GLU A 1 182 ? 7.697 9.757 0.988 1.00 85.88 182 GLU A CA 1
ATOM 1502 C C . GLU A 1 182 ? 8.761 8.819 0.406 1.00 85.88 182 GLU A C 1
ATOM 1504 O O . GLU A 1 182 ? 9.431 9.159 -0.574 1.00 85.88 182 GLU A O 1
ATOM 1509 N N . ASN A 1 183 ? 8.909 7.630 0.998 1.00 90.19 183 ASN A N 1
ATOM 1510 C CA . ASN A 1 183 ? 9.896 6.654 0.558 1.00 90.19 183 ASN A CA 1
ATOM 1511 C C . ASN A 1 183 ? 9.585 6.132 -0.852 1.00 90.19 183 ASN A C 1
ATOM 1513 O O . ASN A 1 183 ? 10.466 6.151 -1.709 1.00 90.19 183 ASN A O 1
ATOM 1517 N N . LEU A 1 184 ? 8.333 5.750 -1.128 1.00 88.62 184 LEU A N 1
ATOM 1518 C CA . LEU A 1 184 ? 7.923 5.282 -2.456 1.00 88.62 184 LEU A CA 1
ATOM 1519 C C . LEU A 1 184 ? 8.112 6.348 -3.524 1.00 88.62 184 LEU A C 1
ATOM 1521 O O . LEU A 1 184 ? 8.672 6.049 -4.575 1.00 88.62 184 LEU A O 1
ATOM 1525 N N . CYS A 1 185 ? 7.692 7.588 -3.266 1.00 85.62 185 CYS A N 1
ATOM 1526 C CA . CYS A 1 185 ? 7.846 8.663 -4.242 1.00 85.62 185 CYS A CA 1
ATOM 1527 C C . CYS A 1 185 ? 9.328 8.897 -4.561 1.00 85.62 185 CYS A C 1
ATOM 1529 O O . CYS A 1 185 ? 9.681 9.069 -5.725 1.00 85.62 185 CYS A O 1
ATOM 1531 N N . LYS A 1 186 ? 10.216 8.830 -3.559 1.00 87.81 186 LYS A N 1
ATOM 1532 C CA . LYS A 1 186 ? 11.667 8.920 -3.770 1.00 87.81 186 LYS A CA 1
ATOM 1533 C C . LYS A 1 186 ? 12.209 7.751 -4.601 1.00 87.81 186 LYS A C 1
ATOM 1535 O O . LYS A 1 186 ? 12.995 7.971 -5.521 1.00 87.81 186 LYS A O 1
ATOM 1540 N N . GLU A 1 187 ? 11.808 6.521 -4.293 1.00 90.69 187 GLU A N 1
ATOM 1541 C CA . GLU A 1 187 ? 12.316 5.326 -4.976 1.00 90.69 187 GLU A CA 1
ATOM 1542 C C . GLU A 1 187 ? 11.783 5.188 -6.409 1.00 90.69 187 GLU A C 1
ATOM 1544 O O . GLU A 1 187 ? 12.523 4.767 -7.297 1.00 90.69 187 GLU A O 1
ATOM 1549 N N . LEU A 1 188 ? 10.547 5.610 -6.673 1.00 90.88 188 LEU A N 1
ATOM 1550 C CA . LEU A 1 188 ? 9.919 5.560 -7.999 1.00 90.88 188 LEU A CA 1
ATOM 1551 C C . LEU A 1 188 ? 10.262 6.766 -8.886 1.00 90.88 188 LEU A C 1
ATOM 1553 O O . LEU A 1 188 ? 9.963 6.744 -10.079 1.00 90.88 188 LEU A O 1
ATOM 1557 N N . SER A 1 189 ? 10.907 7.795 -8.329 1.00 89.81 189 SER A N 1
ATOM 1558 C CA . SER A 1 189 ? 11.391 8.954 -9.086 1.00 89.81 189 SER A CA 1
ATOM 1559 C C . SER A 1 189 ? 12.820 8.752 -9.597 1.00 89.81 189 SER A C 1
ATOM 1561 O O . SER A 1 189 ? 13.709 8.243 -8.900 1.00 89.81 189 SER A O 1
ATOM 1563 N N . LEU A 1 190 ? 13.047 9.192 -10.832 1.00 90.88 190 LEU A N 1
ATOM 1564 C 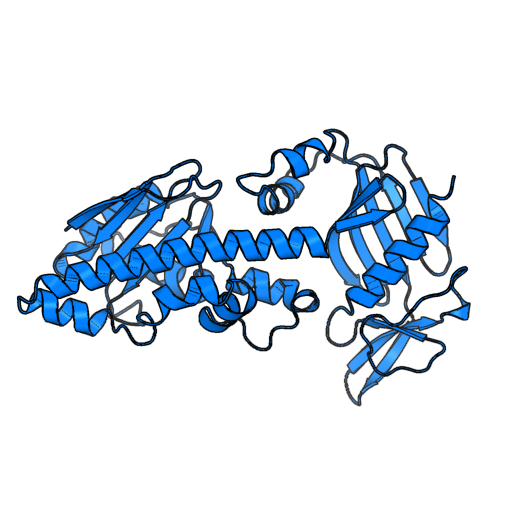CA . LEU A 1 190 ? 14.334 9.254 -11.508 1.00 90.88 190 LEU A CA 1
ATOM 1565 C C . LEU A 1 190 ? 14.528 10.655 -12.082 1.00 90.88 190 LEU A C 1
ATOM 1567 O O . LEU A 1 190 ? 13.786 11.072 -12.964 1.00 90.88 190 LEU A O 1
ATOM 1571 N N . ASN A 1 191 ? 15.571 11.347 -11.633 1.00 90.12 191 ASN A N 1
ATOM 1572 C CA . ASN A 1 191 ? 16.027 12.571 -12.284 1.00 90.12 191 ASN A CA 1
ATOM 1573 C C . ASN A 1 191 ? 17.068 12.194 -13.339 1.00 90.12 191 ASN A C 1
ATOM 1575 O O . ASN A 1 191 ? 18.096 11.588 -13.016 1.00 90.12 191 ASN A O 1
ATOM 1579 N N . ILE A 1 192 ? 16.769 12.504 -14.597 1.00 90.06 192 ILE A N 1
ATOM 1580 C CA . ILE A 1 192 ? 17.583 12.178 -15.764 1.00 90.06 192 ILE A CA 1
ATOM 1581 C C . ILE A 1 192 ? 17.712 13.448 -16.601 1.00 90.06 192 ILE A C 1
ATOM 1583 O O . ILE A 1 192 ? 16.712 13.985 -17.076 1.00 90.06 192 ILE A O 1
ATOM 1587 N N . LEU A 1 193 ? 18.946 13.927 -16.785 1.00 86.19 193 LEU A N 1
ATOM 1588 C CA . LEU A 1 193 ? 19.213 15.262 -17.335 1.00 86.19 193 LEU A CA 1
ATOM 1589 C C . LEU A 1 193 ? 18.502 16.330 -16.476 1.00 86.19 193 LEU A C 1
ATOM 1591 O O . LEU A 1 193 ? 18.673 16.339 -15.259 1.00 86.19 193 LEU A O 1
ATOM 1595 N N . ASN A 1 194 ? 17.680 17.179 -17.097 1.00 87.81 194 ASN A N 1
ATOM 1596 C CA . ASN A 1 194 ? 16.855 18.192 -16.428 1.00 87.81 194 ASN A CA 1
ATOM 1597 C C . ASN A 1 194 ? 15.391 17.747 -16.264 1.00 87.81 194 ASN A C 1
ATOM 1599 O O . ASN A 1 194 ? 14.519 18.565 -15.975 1.00 87.81 194 ASN A O 1
ATOM 1603 N N . PHE A 1 195 ? 15.110 16.462 -16.490 1.00 89.19 195 PHE A N 1
ATOM 1604 C CA . PHE A 1 195 ? 13.762 15.915 -16.484 1.00 89.19 195 PHE A CA 1
ATOM 1605 C C . PHE A 1 195 ? 13.589 14.895 -15.364 1.00 89.19 195 PHE A C 1
ATOM 1607 O O . PHE A 1 195 ? 14.499 14.147 -15.008 1.00 89.19 195 PHE A O 1
ATOM 1614 N N . MET A 1 196 ? 12.383 14.854 -14.825 1.00 89.69 196 MET A N 1
ATOM 1615 C CA . MET A 1 196 ? 11.954 13.885 -13.838 1.00 89.69 196 MET A CA 1
ATOM 1616 C C . MET A 1 196 ? 11.066 12.850 -14.535 1.00 89.69 196 MET A C 1
ATOM 1618 O O . MET A 1 196 ? 10.171 13.186 -15.315 1.00 89.69 196 MET A O 1
ATOM 1622 N N . PHE A 1 197 ? 11.361 11.581 -14.273 1.00 91.25 197 PHE A N 1
ATOM 1623 C CA . PHE A 1 197 ? 10.604 10.411 -14.693 1.00 91.25 197 PHE A CA 1
ATOM 1624 C C . PHE A 1 197 ? 10.108 9.693 -13.448 1.00 91.25 197 PHE A C 1
ATOM 1626 O O . PHE A 1 197 ? 10.890 9.339 -12.569 1.00 91.25 197 PHE A O 1
ATOM 1633 N N . PHE A 1 198 ? 8.810 9.456 -13.384 1.00 90.88 198 PHE A N 1
ATOM 1634 C CA . PHE A 1 198 ? 8.150 8.856 -12.242 1.00 90.88 198 PHE A CA 1
ATOM 1635 C C . PHE A 1 198 ? 7.413 7.594 -12.657 1.00 90.88 198 PHE A C 1
ATOM 1637 O O . PHE A 1 198 ? 6.537 7.644 -13.518 1.00 90.88 198 PHE A O 1
ATOM 1644 N N . ILE A 1 199 ? 7.774 6.471 -12.048 1.00 90.69 199 ILE A N 1
ATOM 1645 C CA . ILE A 1 199 ? 7.227 5.153 -12.370 1.00 90.69 199 ILE A CA 1
ATOM 1646 C C . ILE A 1 199 ? 5.865 4.983 -11.680 1.00 90.69 199 ILE A C 1
ATOM 1648 O O . ILE A 1 199 ? 5.769 5.054 -10.456 1.00 90.69 199 ILE A O 1
ATOM 1652 N N . GLU A 1 200 ? 4.812 4.739 -12.464 1.00 85.50 200 GLU A N 1
ATOM 1653 C CA . GLU A 1 200 ? 3.456 4.450 -11.971 1.00 85.50 200 GLU A CA 1
ATOM 1654 C C . GLU A 1 200 ? 3.157 2.944 -11.941 1.00 85.50 200 GLU A C 1
ATOM 1656 O O . GLU A 1 200 ? 2.426 2.474 -11.065 1.00 85.50 200 GLU A O 1
ATOM 1661 N N . ASP A 1 201 ? 3.697 2.187 -12.898 1.00 88.00 201 ASP A N 1
ATOM 1662 C CA . ASP A 1 201 ? 3.450 0.752 -13.040 1.00 88.00 201 ASP A CA 1
ATOM 1663 C C . ASP A 1 201 ? 4.683 0.040 -13.602 1.00 88.00 201 ASP A C 1
ATOM 1665 O O . ASP A 1 201 ? 5.423 0.589 -14.422 1.00 88.00 201 ASP A O 1
ATOM 1669 N N . LEU A 1 202 ? 4.887 -1.192 -13.149 1.00 92.25 202 LEU A N 1
ATOM 1670 C CA . LEU A 1 202 ? 6.022 -2.032 -13.505 1.00 92.25 202 LEU A CA 1
ATOM 1671 C C . LEU A 1 202 ? 5.549 -3.484 -13.537 1.00 92.25 202 LEU A C 1
ATOM 1673 O O . LEU A 1 202 ? 5.006 -3.974 -12.545 1.00 92.25 202 LEU A O 1
ATOM 1677 N N . LYS A 1 203 ? 5.697 -4.148 -14.686 1.00 94.75 203 LYS A N 1
ATOM 1678 C CA . LYS A 1 203 ? 5.197 -5.512 -14.898 1.00 94.75 203 LYS A CA 1
ATOM 1679 C C . LYS A 1 203 ? 6.123 -6.308 -15.800 1.00 94.75 203 LYS A C 1
ATOM 1681 O O . LYS A 1 203 ? 6.607 -5.794 -16.801 1.00 94.75 203 LYS A O 1
ATOM 1686 N N . LEU A 1 204 ? 6.279 -7.591 -15.499 1.00 96.19 204 LEU A N 1
ATOM 1687 C CA . LEU A 1 204 ? 6.794 -8.573 -16.446 1.00 96.19 204 LEU A CA 1
ATOM 1688 C C . LEU A 1 204 ? 5.625 -9.150 -17.260 1.00 96.19 204 LEU A C 1
ATOM 1690 O O . LEU A 1 204 ? 4.671 -9.682 -16.689 1.00 96.19 204 LEU A O 1
ATOM 1694 N N . LYS A 1 205 ? 5.696 -9.059 -18.589 1.00 95.25 205 LYS A N 1
ATOM 1695 C CA . LYS A 1 205 ? 4.780 -9.731 -19.519 1.00 95.25 205 LYS A CA 1
ATOM 1696 C C . LYS A 1 205 ? 5.590 -10.579 -20.484 1.00 95.25 205 LYS A C 1
ATOM 1698 O O . LYS A 1 205 ? 6.326 -10.036 -21.304 1.00 95.25 205 LYS A O 1
ATOM 1703 N N . ASN A 1 206 ? 5.427 -11.897 -20.403 1.00 93.12 206 ASN A N 1
ATOM 1704 C CA . ASN A 1 206 ? 6.261 -12.859 -21.124 1.00 93.12 206 ASN A CA 1
ATOM 1705 C C . ASN A 1 206 ? 7.744 -12.565 -20.846 1.00 93.12 206 ASN A C 1
ATOM 1707 O O . ASN A 1 206 ? 8.164 -12.635 -19.697 1.00 93.12 206 ASN A O 1
ATOM 1711 N N . ASN A 1 207 ? 8.483 -12.149 -21.871 1.00 95.50 207 ASN A N 1
ATOM 1712 C CA . ASN A 1 207 ? 9.906 -11.834 -21.810 1.00 95.50 207 ASN A CA 1
ATOM 1713 C C . ASN A 1 207 ? 10.169 -10.320 -21.876 1.00 95.50 207 ASN A C 1
ATOM 1715 O O . ASN A 1 207 ? 11.249 -9.888 -22.274 1.00 95.50 207 ASN A O 1
ATOM 1719 N N . THR A 1 208 ? 9.194 -9.489 -21.508 1.00 97.62 208 THR A N 1
ATOM 1720 C CA . THR A 1 208 ? 9.318 -8.030 -21.562 1.00 97.62 208 THR A CA 1
ATOM 1721 C C . THR A 1 208 ? 8.997 -7.408 -20.210 1.00 97.62 208 THR A C 1
ATOM 1723 O O . THR A 1 208 ? 7.921 -7.626 -19.651 1.00 97.62 208 THR A O 1
ATOM 1726 N N . ILE A 1 209 ? 9.910 -6.579 -19.705 1.00 98.00 209 ILE A N 1
ATOM 1727 C CA . ILE A 1 209 ? 9.642 -5.680 -18.579 1.00 98.00 209 ILE A CA 1
ATOM 1728 C C . ILE A 1 209 ? 8.992 -4.414 -19.136 1.00 98.00 209 ILE A C 1
ATOM 1730 O O . ILE A 1 209 ? 9.623 -3.662 -19.878 1.00 98.00 209 ILE A O 1
ATOM 1734 N N . GLU A 1 210 ? 7.727 -4.184 -18.796 1.00 97.81 210 GLU A N 1
ATOM 1735 C CA . GLU A 1 210 ? 6.986 -2.969 -19.129 1.00 97.81 210 GLU A CA 1
ATOM 1736 C C . GLU A 1 210 ? 6.998 -2.004 -17.941 1.00 97.81 210 GLU A C 1
ATOM 1738 O O . GLU A 1 210 ? 6.529 -2.334 -16.849 1.00 97.81 210 GLU A O 1
ATOM 1743 N N . ILE A 1 211 ? 7.507 -0.798 -18.179 1.00 96.69 211 ILE A N 1
ATOM 1744 C CA . ILE A 1 211 ? 7.555 0.311 -17.229 1.00 96.69 211 ILE A CA 1
ATOM 1745 C C . ILE A 1 211 ? 6.687 1.434 -17.778 1.00 96.69 211 ILE A C 1
ATOM 1747 O O . ILE A 1 211 ? 6.928 1.929 -18.879 1.00 96.69 211 ILE A O 1
ATOM 1751 N N . LEU A 1 212 ? 5.690 1.853 -17.008 1.00 93.81 212 LEU A N 1
ATOM 1752 C CA . LEU A 1 212 ? 4.808 2.960 -17.357 1.00 93.81 212 LEU A CA 1
ATOM 1753 C C . LEU A 1 212 ? 4.939 4.057 -16.313 1.00 93.81 212 LEU A C 1
ATOM 1755 O O . LEU A 1 212 ? 5.077 3.786 -15.117 1.00 93.81 212 LEU A O 1
ATOM 1759 N N . GLY A 1 213 ? 4.847 5.303 -16.753 1.00 90.75 213 GLY A N 1
ATOM 1760 C CA . GLY A 1 213 ? 4.929 6.412 -15.826 1.00 90.75 213 GLY A CA 1
ATOM 1761 C C . GLY A 1 213 ? 4.678 7.774 -16.440 1.00 90.75 213 GLY A C 1
ATOM 1762 O O . GLY A 1 213 ? 4.156 7.910 -17.548 1.00 90.75 213 GLY A O 1
ATOM 1763 N N . LEU A 1 214 ? 5.064 8.799 -15.687 1.00 88.62 214 LEU A N 1
ATOM 1764 C CA . LEU A 1 214 ? 4.909 10.202 -16.043 1.00 88.62 214 LEU A CA 1
ATOM 1765 C C . LEU A 1 214 ? 6.259 10.893 -16.124 1.00 88.62 214 LEU A C 1
ATOM 1767 O O . LEU A 1 214 ? 7.188 10.563 -15.392 1.00 88.62 214 LEU A O 1
ATOM 1771 N N . THR A 1 215 ? 6.355 11.882 -17.000 1.00 88.94 215 THR A N 1
ATOM 1772 C CA . THR A 1 215 ? 7.548 12.712 -17.114 1.00 88.94 215 THR A CA 1
ATOM 1773 C C . THR A 1 215 ? 7.196 14.155 -17.438 1.00 88.94 215 THR A C 1
ATOM 1775 O O . THR A 1 215 ? 6.188 14.428 -18.096 1.00 88.94 215 THR A O 1
ATOM 1778 N N . ASN A 1 216 ? 8.053 15.072 -16.990 1.00 86.50 216 ASN A N 1
ATOM 1779 C CA . ASN A 1 216 ? 8.032 16.473 -17.403 1.00 86.50 216 ASN A CA 1
ATOM 1780 C C . ASN A 1 216 ? 8.817 16.727 -18.710 1.00 86.50 216 ASN A C 1
ATOM 1782 O O . ASN A 1 216 ? 8.972 17.879 -19.113 1.00 86.50 216 ASN A O 1
ATOM 1786 N N . TYR A 1 217 ? 9.303 15.679 -19.389 1.00 88.81 217 TYR A N 1
ATOM 1787 C CA . TYR A 1 217 ? 9.850 15.799 -20.738 1.00 88.81 217 TYR A CA 1
ATOM 1788 C C . TYR A 1 217 ? 8.776 16.325 -21.699 1.00 88.81 217 TYR A C 1
ATOM 1790 O O . TYR A 1 217 ? 7.703 15.739 -21.852 1.00 88.81 217 TYR A O 1
ATOM 1798 N N . ASN A 1 218 ? 9.053 17.460 -22.338 1.00 86.31 218 ASN A N 1
ATOM 1799 C CA . ASN A 1 218 ? 8.039 18.260 -23.028 1.00 86.31 218 ASN A CA 1
ATOM 1800 C C . ASN A 1 218 ? 7.847 17.911 -24.514 1.00 86.31 218 ASN A C 1
ATOM 1802 O O . ASN A 1 218 ? 6.897 18.394 -25.134 1.00 86.31 218 ASN A O 1
ATOM 1806 N N . LYS A 1 219 ? 8.679 17.038 -25.093 1.00 89.88 219 LYS A N 1
ATOM 1807 C CA . LYS A 1 219 ? 8.551 16.581 -26.489 1.00 89.88 219 LYS A CA 1
ATOM 1808 C C . LYS A 1 219 ? 7.911 15.193 -26.559 1.00 89.88 219 LYS A C 1
ATOM 1810 O O . LYS A 1 219 ? 8.024 14.404 -25.625 1.00 89.88 219 LYS A O 1
ATOM 1815 N N . ASN A 1 220 ? 7.198 14.910 -27.650 1.00 92.62 220 ASN A N 1
ATOM 1816 C CA . ASN A 1 220 ? 6.853 13.522 -27.966 1.00 92.62 220 ASN A CA 1
ATOM 1817 C C . ASN A 1 220 ? 8.124 12.802 -28.420 1.00 92.62 220 ASN A C 1
ATOM 1819 O O . ASN A 1 220 ? 8.992 13.415 -29.042 1.00 92.62 220 ASN A O 1
ATOM 1823 N N . TYR A 1 221 ? 8.221 11.518 -28.113 1.00 95.06 221 TYR A N 1
ATOM 1824 C CA . TYR A 1 221 ? 9.374 10.705 -28.451 1.00 95.06 221 TYR A CA 1
ATOM 1825 C C . TYR A 1 221 ? 8.937 9.272 -28.727 1.00 95.06 221 TYR A C 1
ATOM 1827 O O . TYR A 1 221 ? 8.102 8.729 -28.009 1.00 95.06 221 TYR A O 1
ATOM 1835 N N . PHE A 1 222 ? 9.522 8.648 -29.740 1.00 96.12 222 PHE A N 1
ATOM 1836 C CA . PHE A 1 222 ? 9.352 7.227 -29.993 1.00 96.12 222 PHE A CA 1
ATOM 1837 C C . PHE A 1 222 ? 10.632 6.682 -30.610 1.00 96.12 222 PHE A C 1
ATOM 1839 O O . PHE A 1 222 ? 11.093 7.192 -31.631 1.00 96.12 222 PHE A O 1
ATOM 1846 N N . ASN A 1 223 ? 11.190 5.644 -29.999 1.00 96.06 223 ASN A N 1
ATOM 1847 C CA . ASN A 1 223 ? 12.252 4.864 -30.605 1.00 96.06 223 ASN A CA 1
ATOM 1848 C C . ASN A 1 223 ? 12.128 3.398 -30.202 1.00 96.06 223 ASN A C 1
ATOM 1850 O O . ASN A 1 223 ? 11.833 3.076 -29.048 1.00 96.06 223 ASN A O 1
ATOM 1854 N N . THR A 1 224 ? 12.395 2.516 -31.155 1.00 96.50 224 THR A N 1
ATOM 1855 C CA . THR A 1 224 ? 12.409 1.073 -30.955 1.00 96.50 224 THR A CA 1
ATOM 1856 C C . THR A 1 224 ? 13.744 0.511 -31.426 1.00 96.50 224 THR A C 1
ATOM 1858 O O . THR A 1 224 ? 14.250 0.851 -32.494 1.00 96.50 224 THR A O 1
ATOM 1861 N N . LYS A 1 225 ? 14.335 -0.325 -30.582 1.00 93.56 225 LYS A N 1
ATOM 1862 C CA . LYS A 1 225 ? 15.523 -1.129 -30.849 1.00 93.56 225 LYS A CA 1
ATOM 1863 C C . LYS A 1 225 ? 15.193 -2.571 -30.506 1.00 93.56 225 LYS A C 1
ATOM 1865 O O . LYS A 1 225 ? 14.208 -2.850 -29.826 1.00 93.56 225 LYS A O 1
ATOM 1870 N N . GLU A 1 226 ? 16.055 -3.483 -30.923 1.00 91.81 226 GLU A N 1
ATOM 1871 C CA . GLU A 1 226 ? 15.910 -4.905 -30.614 1.00 91.81 226 GLU A CA 1
ATOM 1872 C C . GLU A 1 226 ? 15.771 -5.159 -29.098 1.00 91.81 226 GLU A C 1
ATOM 1874 O O . GLU A 1 226 ? 14.921 -5.938 -28.670 1.00 91.81 226 GLU A O 1
ATOM 1879 N N . GLN A 1 227 ? 16.524 -4.431 -28.267 1.00 94.44 227 GLN A N 1
ATOM 1880 C CA . GLN A 1 227 ? 16.556 -4.635 -26.814 1.00 94.44 227 GLN A CA 1
ATOM 1881 C C . GLN A 1 227 ? 15.475 -3.853 -26.051 1.00 94.44 227 GLN A C 1
ATOM 1883 O O . GLN A 1 227 ? 15.135 -4.219 -24.926 1.00 94.44 227 GLN A O 1
ATOM 1888 N N . TYR A 1 228 ? 14.940 -2.760 -26.602 1.00 97.00 228 TYR A N 1
ATOM 1889 C CA . TYR A 1 228 ? 13.945 -1.942 -25.902 1.00 97.00 228 TYR A CA 1
ATOM 1890 C C . TYR A 1 228 ? 13.136 -1.034 -26.823 1.00 97.00 228 TYR A C 1
ATOM 1892 O O . TYR A 1 228 ? 13.549 -0.680 -27.920 1.00 97.00 228 TYR A O 1
ATOM 1900 N N . THR A 1 229 ? 11.996 -0.570 -26.322 1.00 97.88 229 THR A N 1
ATOM 1901 C CA . THR A 1 229 ? 11.191 0.489 -26.940 1.00 97.88 229 THR A CA 1
ATOM 1902 C C . THR A 1 229 ? 10.896 1.573 -25.915 1.00 97.88 229 THR A C 1
ATOM 1904 O O . THR A 1 229 ? 10.392 1.265 -24.836 1.00 97.88 229 THR A O 1
ATOM 1907 N N . LEU A 1 230 ? 11.195 2.828 -26.253 1.00 97.75 230 LEU A N 1
ATOM 1908 C CA . LEU A 1 230 ? 10.862 4.004 -25.452 1.00 97.75 230 LEU A CA 1
ATOM 1909 C C . LEU A 1 230 ? 9.849 4.865 -26.204 1.00 97.75 230 LEU A C 1
ATOM 1911 O O . LEU A 1 230 ? 10.084 5.277 -27.337 1.00 97.75 230 LEU A O 1
ATOM 1915 N N . GLU A 1 231 ? 8.755 5.187 -25.532 1.00 97.38 231 GLU A N 1
ATOM 1916 C CA . GLU A 1 231 ? 7.690 6.042 -26.034 1.00 97.38 231 GLU A CA 1
ATOM 1917 C C . GLU A 1 231 ? 7.360 7.105 -24.984 1.00 97.38 231 GLU A C 1
ATOM 1919 O O . GLU A 1 231 ? 7.196 6.789 -23.807 1.00 97.38 231 GLU A O 1
ATOM 1924 N N . ILE A 1 23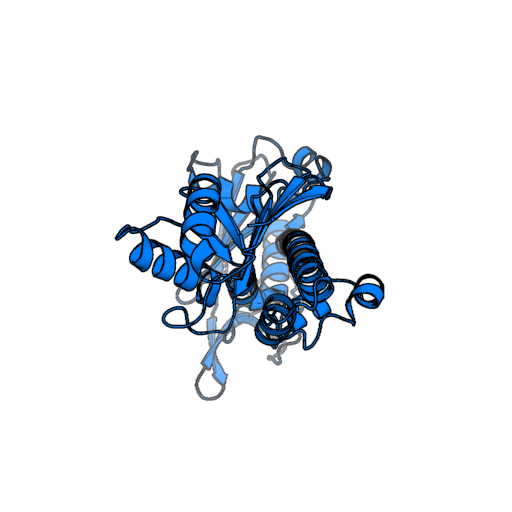2 ? 7.255 8.367 -25.397 1.00 95.06 232 ILE A N 1
ATOM 1925 C CA . ILE A 1 232 ? 6.794 9.485 -24.575 1.00 95.06 232 ILE A CA 1
ATOM 1926 C C . ILE A 1 232 ? 5.748 10.241 -25.372 1.00 95.06 232 ILE A C 1
ATOM 1928 O O . ILE A 1 232 ? 6.060 10.808 -26.415 1.00 95.06 232 ILE A O 1
ATOM 1932 N N . ASN A 1 233 ? 4.522 10.290 -24.868 1.00 92.06 233 ASN A N 1
ATOM 1933 C CA . ASN A 1 233 ? 3.400 10.871 -25.590 1.00 92.06 233 ASN A CA 1
ATOM 1934 C C . ASN A 1 233 ? 2.500 11.705 -24.682 1.00 92.06 233 ASN A C 1
ATOM 1936 O O . ASN A 1 233 ? 2.521 11.605 -23.450 1.00 92.06 233 ASN A O 1
ATOM 1940 N N . ASN A 1 234 ? 1.704 12.570 -25.312 1.00 84.12 234 ASN A N 1
ATOM 1941 C CA . ASN A 1 234 ? 0.696 13.347 -24.605 1.00 84.12 234 ASN A CA 1
ATOM 1942 C C . ASN A 1 234 ? -0.234 12.434 -23.808 1.00 84.12 234 ASN A C 1
ATOM 1944 O O . ASN A 1 234 ? -0.578 11.323 -24.208 1.00 84.12 234 ASN A O 1
ATOM 1948 N N . ARG A 1 235 ? -0.647 12.930 -22.646 1.00 70.69 235 ARG A N 1
ATOM 1949 C CA . ARG A 1 235 ? -1.600 12.228 -21.805 1.00 70.69 235 ARG A CA 1
ATOM 1950 C C . ARG A 1 235 ? -2.973 12.305 -22.470 1.00 70.69 235 ARG A C 1
ATOM 1952 O O . ARG A 1 235 ? -3.575 13.375 -22.479 1.00 70.69 235 ARG A O 1
ATOM 1959 N N . ASP A 1 236 ? -3.519 11.176 -22.909 1.00 59.81 236 ASP A N 1
ATOM 1960 C CA . ASP A 1 236 ? -4.977 11.064 -22.974 1.00 59.81 236 ASP A CA 1
ATOM 1961 C C . ASP A 1 236 ? -5.492 11.325 -21.561 1.00 59.81 236 ASP A C 1
ATOM 1963 O O . ASP A 1 236 ? -4.997 10.709 -20.606 1.00 59.81 236 ASP A O 1
ATOM 1967 N N . ILE A 1 237 ? -6.427 12.262 -21.398 1.00 47.31 237 ILE A N 1
ATOM 1968 C CA . ILE A 1 237 ? -7.013 12.629 -20.103 1.00 47.31 237 ILE A CA 1
ATOM 1969 C C . ILE A 1 237 ? -7.821 11.426 -19.579 1.00 47.31 237 ILE A C 1
ATOM 1971 O O . ILE A 1 237 ? -9.043 11.381 -19.647 1.00 47.31 237 ILE A O 1
ATOM 1975 N N . ILE A 1 238 ? -7.136 10.405 -19.064 1.00 41.06 238 ILE A N 1
ATOM 1976 C CA . ILE A 1 238 ? -7.739 9.207 -18.486 1.00 41.06 238 ILE A CA 1
ATOM 1977 C C . ILE A 1 238 ? -7.774 9.392 -16.967 1.00 41.06 238 ILE A C 1
ATOM 1979 O O . ILE A 1 238 ? -6.741 9.560 -16.308 1.00 41.06 238 ILE A O 1
ATOM 1983 N N . LYS A 1 239 ? -8.996 9.340 -16.423 1.00 42.53 239 LYS A N 1
ATOM 1984 C CA . LYS A 1 239 ? -9.398 9.664 -15.041 1.00 42.53 239 LYS A CA 1
ATOM 1985 C C . LYS A 1 239 ? -8.624 8.937 -13.918 1.00 42.53 239 LYS A C 1
ATOM 1987 O O . LYS A 1 239 ? -8.610 9.444 -12.800 1.00 42.53 239 LYS A O 1
ATOM 1992 N N . ASN A 1 240 ? -7.938 7.821 -14.190 1.00 38.16 240 ASN A N 1
ATOM 1993 C CA . ASN A 1 240 ? -7.368 6.936 -13.152 1.00 38.16 240 ASN A CA 1
ATOM 1994 C C . ASN A 1 240 ? -5.953 7.286 -12.669 1.00 38.16 240 ASN A C 1
ATOM 1996 O O . ASN A 1 240 ? -5.525 6.838 -11.611 1.00 38.16 240 ASN A O 1
ATOM 2000 N N . SER A 1 241 ? -5.237 8.141 -13.388 1.00 39.50 241 SER A N 1
ATOM 2001 C CA . SER A 1 241 ? -3.864 8.543 -13.042 1.00 39.50 241 SER A CA 1
ATOM 2002 C C . SER A 1 241 ? -3.791 9.644 -11.962 1.00 39.50 241 SER A C 1
ATOM 2004 O O . SER A 1 241 ? -2.724 10.134 -11.597 1.00 39.50 241 SER A O 1
ATOM 2006 N N . ARG A 1 242 ? -4.951 10.033 -11.407 1.00 44.16 242 ARG A N 1
ATOM 2007 C CA . ARG A 1 242 ? -5.054 10.878 -10.207 1.00 44.16 242 ARG A CA 1
ATOM 2008 C C . ARG A 1 242 ? -4.726 10.118 -8.920 1.00 44.16 242 ARG A C 1
ATOM 2010 O O . ARG A 1 242 ? -4.350 10.767 -7.953 1.00 44.16 242 ARG A O 1
ATOM 2017 N N . GLY A 1 243 ? -4.844 8.787 -8.895 1.00 43.31 243 GLY A N 1
ATOM 2018 C CA . GLY A 1 243 ? -4.697 7.990 -7.670 1.00 43.31 243 GLY A CA 1
ATOM 2019 C C . GLY A 1 243 ? -3.298 8.057 -7.052 1.00 43.31 243 GLY A C 1
ATOM 2020 O O . GLY A 1 243 ? -3.167 8.362 -5.871 1.00 43.31 243 GLY A O 1
ATOM 2021 N N . PHE A 1 244 ? -2.242 7.857 -7.850 1.00 44.44 244 PHE A N 1
ATOM 2022 C CA . PHE A 1 244 ? -0.870 7.784 -7.329 1.00 44.44 244 PHE A CA 1
ATOM 2023 C C . PHE A 1 244 ? -0.191 9.158 -7.179 1.00 44.44 244 PHE A C 1
ATOM 2025 O O . PHE A 1 244 ? 0.509 9.403 -6.204 1.00 44.44 244 PHE A O 1
ATOM 2032 N N . LEU A 1 245 ? -0.498 10.125 -8.050 1.00 44.41 245 LEU A N 1
ATOM 2033 C CA . LEU A 1 245 ? -0.141 11.533 -7.814 1.00 44.41 245 LEU A CA 1
ATOM 2034 C C . LEU A 1 245 ? -0.809 12.086 -6.545 1.00 44.41 245 LEU A C 1
ATOM 2036 O O . LEU A 1 245 ? -0.185 12.859 -5.833 1.00 44.41 245 LEU A O 1
ATOM 2040 N N . ASN A 1 246 ? -2.043 11.674 -6.224 1.00 46.97 246 ASN A N 1
ATOM 2041 C CA . ASN A 1 246 ? -2.657 11.981 -4.928 1.00 46.97 246 ASN A CA 1
ATOM 2042 C C . ASN A 1 246 ? -2.018 11.193 -3.772 1.00 46.97 246 ASN A C 1
ATOM 2044 O O . ASN A 1 246 ? -1.965 11.715 -2.666 1.00 46.97 246 ASN A O 1
ATOM 2048 N N . PHE A 1 247 ? -1.513 9.980 -4.014 1.00 46.00 247 PHE A N 1
ATOM 2049 C CA . PHE A 1 247 ? -0.741 9.213 -3.031 1.00 46.00 247 PHE A CA 1
ATOM 2050 C C . PHE A 1 247 ? 0.585 9.910 -2.674 1.00 46.00 247 PHE A C 1
ATOM 2052 O O . PHE A 1 247 ? 0.943 9.967 -1.504 1.00 46.00 247 PHE A O 1
ATOM 2059 N N . CYS A 1 248 ? 1.251 10.524 -3.660 1.00 46.56 248 CYS A N 1
ATOM 2060 C CA . CYS A 1 248 ? 2.458 11.338 -3.482 1.00 46.56 248 CYS A CA 1
ATOM 2061 C C . CYS A 1 248 ? 2.200 12.810 -3.113 1.00 46.56 248 CYS A C 1
ATOM 2063 O O . CYS A 1 248 ? 3.165 13.555 -2.929 1.00 46.56 248 CYS A O 1
ATOM 2065 N N . LYS A 1 249 ? 0.941 13.266 -2.993 1.00 49.22 249 LYS A N 1
ATOM 2066 C CA . LYS A 1 249 ? 0.637 14.604 -2.455 1.00 49.22 249 LYS A CA 1
ATOM 2067 C C . LYS A 1 249 ? 0.939 14.609 -0.960 1.00 49.22 249 LYS A C 1
ATOM 2069 O O . LYS A 1 249 ? 0.082 14.330 -0.131 1.00 49.22 249 LYS A O 1
ATOM 2074 N N . LEU A 1 250 ? 2.192 14.902 -0.649 1.00 44.81 250 LEU A N 1
ATOM 2075 C CA . LEU A 1 250 ? 2.701 15.079 0.700 1.00 44.81 250 LEU A CA 1
ATOM 2076 C C . LEU A 1 250 ? 2.163 16.384 1.290 1.00 44.81 250 LEU A C 1
ATOM 2078 O O . LEU A 1 250 ? 2.208 17.433 0.648 1.00 44.81 250 LEU A O 1
ATOM 2082 N N . GLU A 1 251 ? 1.698 16.315 2.534 1.00 42.44 251 GLU A N 1
ATOM 2083 C CA . GLU A 1 251 ? 0.990 17.387 3.248 1.00 42.44 251 GLU A CA 1
ATOM 2084 C C . GLU A 1 251 ? 1.774 18.676 3.486 1.00 42.44 251 GLU A C 1
ATOM 2086 O O . GLU A 1 251 ? 1.173 19.645 3.920 1.00 42.44 251 GLU A O 1
ATOM 2091 N N . ASN A 1 252 ? 3.068 18.748 3.180 1.00 34.88 252 ASN A N 1
ATOM 2092 C CA . ASN A 1 252 ? 3.849 19.976 3.370 1.00 34.88 252 ASN A CA 1
ATOM 2093 C C . ASN A 1 252 ? 4.938 20.186 2.312 1.00 34.88 252 ASN A C 1
ATOM 2095 O O . ASN A 1 252 ? 5.937 20.855 2.561 1.00 34.88 252 ASN A O 1
ATOM 2099 N N . LYS A 1 253 ? 4.755 19.638 1.107 1.00 39.03 253 LYS A N 1
ATOM 2100 C CA . LYS A 1 253 ? 5.595 19.994 -0.042 1.00 39.03 253 LYS A CA 1
ATOM 2101 C C . LYS A 1 253 ? 4.731 20.356 -1.232 1.00 39.03 253 LYS A C 1
ATOM 2103 O O . LYS A 1 253 ? 4.642 19.619 -2.210 1.00 39.03 253 LYS A O 1
ATOM 2108 N N . GLU A 1 254 ? 4.197 21.573 -1.179 1.00 37.38 254 GLU A N 1
ATOM 2109 C CA . GLU A 1 254 ? 3.940 22.318 -2.411 1.00 37.38 254 GLU A CA 1
ATOM 2110 C C . GLU A 1 254 ? 5.174 22.323 -3.328 1.00 37.38 254 GLU A C 1
ATOM 2112 O O . GLU A 1 254 ? 5.006 22.430 -4.528 1.00 37.38 254 GLU A O 1
ATOM 2117 N N . GLU A 1 255 ? 6.396 22.146 -2.816 1.00 36.62 255 GLU A N 1
ATOM 2118 C CA . GLU A 1 255 ? 7.619 22.080 -3.627 1.00 36.62 255 GLU A CA 1
ATOM 2119 C C . GLU A 1 255 ? 7.684 20.878 -4.578 1.00 36.62 255 GLU A C 1
ATOM 2121 O O . GLU A 1 255 ? 8.013 21.067 -5.744 1.00 36.62 255 GLU A O 1
ATOM 2126 N N . LEU A 1 256 ? 7.288 19.664 -4.160 1.00 37.75 256 LEU A N 1
ATOM 2127 C CA . LEU A 1 256 ? 7.285 18.530 -5.098 1.00 37.75 256 LEU A CA 1
ATOM 2128 C C . LEU A 1 256 ? 6.189 18.703 -6.161 1.00 37.75 256 LEU A C 1
ATOM 2130 O O . LEU A 1 256 ? 6.325 18.208 -7.266 1.00 37.75 256 LEU A O 1
ATOM 2134 N N . ALA A 1 257 ? 5.104 19.415 -5.845 1.00 38.16 257 ALA A N 1
ATOM 2135 C CA . ALA A 1 257 ? 4.038 19.721 -6.796 1.00 38.16 257 ALA A CA 1
ATOM 2136 C C . ALA A 1 257 ? 4.333 20.956 -7.673 1.00 38.16 257 ALA A C 1
ATOM 2138 O O . ALA A 1 257 ? 3.812 21.032 -8.782 1.00 38.16 257 ALA A O 1
ATOM 2139 N N . LYS A 1 258 ? 5.164 21.900 -7.208 1.00 38.25 258 LYS A N 1
ATOM 2140 C CA . LYS A 1 258 ? 5.613 23.082 -7.966 1.00 38.25 258 LYS A CA 1
ATOM 2141 C C . LYS A 1 258 ? 6.557 22.688 -9.108 1.00 38.25 258 LYS A C 1
ATOM 2143 O O . LYS A 1 258 ? 6.465 23.286 -10.174 1.00 38.25 258 LYS A O 1
ATOM 2148 N N . ASP A 1 259 ? 7.347 21.627 -8.925 1.00 38.34 259 ASP A N 1
ATOM 2149 C CA . ASP A 1 259 ? 8.237 21.070 -9.959 1.00 38.34 259 ASP A CA 1
ATOM 2150 C C . ASP A 1 259 ? 7.589 19.989 -10.847 1.00 38.34 259 ASP A C 1
ATOM 2152 O O . ASP A 1 259 ? 8.210 19.513 -11.799 1.00 38.34 259 ASP A O 1
ATOM 2156 N N . PHE A 1 260 ? 6.342 19.585 -10.573 1.00 44.12 260 PHE A N 1
ATOM 2157 C CA . PHE A 1 260 ? 5.563 18.717 -11.462 1.00 44.12 260 PHE A CA 1
ATOM 2158 C C . PHE A 1 260 ? 4.679 19.597 -12.357 1.00 44.12 260 PHE A C 1
ATOM 2160 O O . PHE A 1 260 ? 3.555 19.927 -11.966 1.00 44.12 260 PHE A O 1
ATOM 2167 N N . PRO A 1 261 ? 5.145 19.995 -13.556 1.00 40.50 261 PRO A N 1
ATOM 2168 C CA . PRO A 1 261 ? 4.389 20.886 -14.415 1.00 40.50 261 PRO A CA 1
ATOM 2169 C C . PRO A 1 261 ? 3.014 20.309 -14.745 1.00 40.50 261 PRO A C 1
ATOM 2171 O O . PRO A 1 261 ? 2.799 19.104 -14.878 1.00 40.50 261 PRO A O 1
ATOM 2174 N N . THR A 1 262 ? 2.065 21.213 -14.954 1.00 46.59 262 THR A N 1
ATOM 2175 C CA . THR A 1 262 ? 0.702 20.926 -15.418 1.00 46.59 262 THR A CA 1
ATOM 2176 C C . THR A 1 262 ? 0.658 20.204 -16.776 1.00 46.59 262 THR A C 1
ATOM 2178 O O . THR A 1 262 ? -0.391 19.684 -17.153 1.00 46.59 262 THR A O 1
ATOM 2181 N N . GLN A 1 263 ? 1.793 20.099 -17.478 1.00 54.22 263 GLN A N 1
ATOM 2182 C CA . GLN A 1 263 ? 1.984 19.392 -18.746 1.00 54.22 263 GLN A CA 1
ATOM 2183 C C . GLN A 1 263 ? 2.876 18.147 -18.584 1.00 54.22 263 GLN A C 1
ATOM 2185 O O . GLN A 1 263 ? 3.968 18.073 -19.140 1.00 54.22 263 GLN A O 1
ATOM 2190 N N . ASN A 1 264 ? 2.416 17.147 -17.831 1.00 71.62 264 ASN A N 1
ATOM 2191 C CA . ASN A 1 264 ? 3.106 15.855 -17.765 1.00 71.62 264 ASN A CA 1
ATOM 2192 C C . ASN A 1 264 ? 2.697 14.958 -18.941 1.00 71.62 264 ASN A C 1
ATOM 2194 O O . ASN A 1 264 ? 1.504 14.735 -19.181 1.00 71.62 264 ASN A O 1
ATOM 2198 N N . LYS A 1 265 ? 3.691 14.404 -19.638 1.00 85.50 265 LYS A N 1
ATOM 2199 C CA . LYS A 1 265 ? 3.506 13.346 -20.637 1.00 85.50 265 LYS A CA 1
ATOM 2200 C C . LYS A 1 265 ? 3.539 11.974 -19.972 1.00 85.50 265 LYS A C 1
ATOM 2202 O O . LYS A 1 265 ? 4.102 11.813 -18.888 1.00 85.50 265 LYS A O 1
ATOM 2207 N N . LYS A 1 266 ? 2.929 10.981 -20.619 1.00 90.75 266 LYS A N 1
ATOM 2208 C CA . LYS A 1 266 ? 3.119 9.572 -20.253 1.00 90.75 266 LYS A CA 1
ATOM 2209 C C . LYS A 1 266 ? 4.385 9.071 -20.922 1.00 90.75 266 LYS A C 1
ATOM 2211 O O . LYS A 1 266 ? 4.603 9.389 -22.088 1.00 90.75 266 LYS A O 1
ATOM 2216 N N . PHE A 1 267 ? 5.165 8.265 -20.215 1.00 93.81 267 PHE A N 1
ATOM 2217 C CA . PHE A 1 267 ? 6.199 7.454 -20.837 1.00 93.81 267 PHE A CA 1
ATOM 2218 C C . PHE A 1 267 ? 5.885 5.967 -20.680 1.00 93.81 267 PHE A C 1
ATOM 2220 O O . PHE A 1 267 ? 5.284 5.538 -19.692 1.00 93.81 267 PHE A O 1
ATOM 2227 N N . SER A 1 268 ? 6.309 5.198 -21.673 1.00 96.56 268 SER A N 1
ATOM 2228 C CA . SER A 1 268 ? 6.324 3.745 -21.678 1.00 96.56 268 SER A CA 1
ATOM 2229 C C . SER A 1 268 ? 7.715 3.298 -22.096 1.00 96.56 268 SER A C 1
ATOM 2231 O O . SER A 1 268 ? 8.204 3.682 -23.157 1.00 96.56 268 SER A O 1
ATOM 2233 N N . LEU A 1 269 ? 8.351 2.485 -21.263 1.00 98.12 269 LEU A N 1
ATOM 2234 C CA . LEU A 1 269 ? 9.604 1.819 -21.574 1.00 98.12 269 LEU A CA 1
ATOM 2235 C C . LEU A 1 269 ? 9.375 0.312 -21.518 1.00 98.12 269 LEU A C 1
ATOM 2237 O O . LEU A 1 269 ? 8.973 -0.225 -20.490 1.00 98.12 269 LEU A O 1
ATOM 2241 N N . LYS A 1 270 ? 9.647 -0.367 -22.625 1.00 98.31 270 LYS A N 1
ATOM 2242 C CA . LYS A 1 270 ? 9.611 -1.825 -22.720 1.00 98.31 270 LYS A CA 1
ATOM 2243 C C . LYS A 1 270 ? 11.028 -2.332 -22.893 1.00 98.31 270 LYS A C 1
ATOM 2245 O O . LYS A 1 270 ? 11.700 -1.884 -23.815 1.00 98.31 270 LYS A O 1
ATOM 2250 N N . ILE A 1 271 ? 11.477 -3.234 -22.028 1.00 98.12 271 ILE A N 1
ATOM 2251 C CA . ILE A 1 271 ? 12.808 -3.847 -22.095 1.00 98.12 271 ILE A CA 1
ATOM 2252 C C . ILE A 1 271 ? 12.617 -5.323 -22.414 1.00 98.12 271 ILE A C 1
ATOM 2254 O O . ILE A 1 271 ? 11.999 -6.047 -21.632 1.00 98.12 271 ILE A O 1
ATOM 2258 N N . ASN A 1 272 ? 13.133 -5.754 -23.559 1.00 97.75 272 ASN A N 1
ATOM 2259 C CA . ASN A 1 272 ? 13.127 -7.156 -23.947 1.00 97.75 272 ASN A CA 1
ATOM 2260 C C . ASN A 1 272 ? 14.216 -7.892 -23.168 1.00 97.75 272 ASN A C 1
ATOM 2262 O O . ASN A 1 272 ? 15.324 -7.388 -22.995 1.00 97.75 272 ASN A O 1
ATOM 2266 N N . THR A 1 273 ? 13.873 -9.072 -22.676 1.00 97.56 273 THR A N 1
ATOM 2267 C CA . THR A 1 273 ? 14.737 -9.924 -21.864 1.00 97.56 273 THR A CA 1
ATOM 2268 C C . THR A 1 273 ? 14.841 -11.306 -22.487 1.00 97.56 273 THR A C 1
ATOM 2270 O O . THR A 1 273 ? 13.949 -11.753 -23.205 1.00 97.56 273 THR A O 1
ATOM 2273 N N . GLU A 1 274 ? 15.936 -11.985 -22.194 1.00 97.19 274 GLU A N 1
ATOM 2274 C CA . GLU A 1 274 ? 16.037 -13.433 -22.302 1.00 97.19 274 GLU A CA 1
ATOM 2275 C C . GLU A 1 274 ? 15.634 -14.060 -20.968 1.00 97.19 274 GLU A C 1
ATOM 2277 O O . GLU A 1 274 ? 15.723 -13.414 -19.917 1.00 97.19 274 GLU A O 1
ATOM 2282 N N . ASP A 1 275 ? 15.227 -15.324 -20.998 1.00 96.69 275 ASP A N 1
ATOM 2283 C CA . ASP A 1 275 ? 14.913 -16.096 -19.806 1.00 96.69 275 ASP A CA 1
ATOM 2284 C C . ASP A 1 275 ? 15.778 -17.356 -19.700 1.00 96.69 275 ASP A C 1
ATOM 2286 O O . ASP A 1 275 ? 16.172 -17.968 -20.691 1.00 96.69 275 ASP A O 1
ATOM 2290 N N . ALA A 1 276 ? 16.118 -17.723 -18.466 1.00 96.75 276 ALA A N 1
ATOM 2291 C CA . ALA A 1 276 ? 16.807 -18.970 -18.155 1.00 96.75 276 ALA A CA 1
ATOM 2292 C C . ALA A 1 276 ? 16.467 -19.422 -16.736 1.00 96.75 276 ALA A C 1
ATOM 2294 O O . ALA A 1 276 ? 16.092 -18.618 -15.880 1.00 96.75 276 ALA A O 1
ATOM 2295 N N . LEU A 1 277 ? 16.634 -20.715 -16.452 1.00 96.62 277 LEU A N 1
ATOM 2296 C CA . LEU A 1 277 ? 16.507 -21.226 -15.088 1.00 96.62 277 LEU A CA 1
ATOM 2297 C C . LEU A 1 277 ? 17.589 -20.610 -14.195 1.00 96.62 277 LEU A C 1
ATOM 2299 O O . LEU A 1 277 ? 18.784 -20.747 -14.456 1.00 96.62 277 LEU A O 1
ATOM 2303 N N . TYR A 1 278 ? 17.161 -19.947 -13.121 1.00 96.31 278 TYR A N 1
ATOM 2304 C CA . TYR A 1 278 ? 18.055 -19.412 -12.094 1.00 96.31 278 TYR A CA 1
ATOM 2305 C C . TYR A 1 278 ? 18.287 -20.416 -10.966 1.00 96.31 278 TYR A C 1
ATOM 2307 O O . TYR A 1 278 ? 19.387 -20.537 -10.429 1.00 96.31 278 TYR A O 1
ATOM 2315 N N . ASP A 1 279 ? 17.224 -21.131 -10.602 1.00 94.19 279 ASP A N 1
ATOM 2316 C CA . ASP A 1 279 ? 17.261 -22.276 -9.703 1.00 94.19 279 ASP A CA 1
ATOM 2317 C C . ASP A 1 279 ? 16.484 -23.446 -10.329 1.00 94.19 279 ASP A C 1
ATOM 2319 O O . ASP A 1 279 ? 15.972 -23.340 -11.442 1.00 94.19 279 ASP A O 1
ATOM 2323 N N . ALA A 1 280 ? 16.390 -24.574 -9.621 1.00 94.06 280 ALA A N 1
ATOM 2324 C CA . ALA A 1 280 ? 15.765 -25.794 -10.136 1.00 94.06 280 ALA A CA 1
ATOM 2325 C C . ALA A 1 280 ? 14.295 -25.636 -10.579 1.00 94.06 280 ALA A C 1
ATOM 2327 O O . ALA A 1 280 ? 13.760 -26.542 -11.212 1.00 94.06 280 ALA A O 1
ATOM 2328 N N . LYS A 1 281 ? 13.614 -24.546 -10.199 1.00 95.06 281 LYS A N 1
ATOM 2329 C CA . LYS A 1 281 ? 12.178 -24.355 -10.450 1.00 95.06 281 LYS A CA 1
ATOM 2330 C C . LYS A 1 281 ? 11.815 -22.991 -11.027 1.00 95.06 281 LYS A C 1
ATOM 2332 O O . LYS A 1 281 ? 10.716 -22.847 -11.548 1.00 95.06 281 LYS A O 1
ATOM 2337 N N . ASN A 1 282 ? 12.675 -21.986 -10.895 1.00 95.94 282 ASN A N 1
ATOM 2338 C CA . ASN A 1 282 ? 12.326 -20.601 -11.188 1.00 95.94 282 ASN A CA 1
ATOM 2339 C C . ASN A 1 282 ? 13.189 -20.037 -12.314 1.00 95.94 282 ASN A C 1
ATOM 2341 O O . ASN A 1 282 ? 14.421 -20.076 -12.246 1.00 95.94 282 ASN A O 1
ATOM 2345 N N . LEU A 1 283 ? 12.525 -19.439 -13.302 1.00 96.56 283 LEU A N 1
ATOM 2346 C CA . LEU A 1 283 ? 13.172 -18.622 -14.320 1.00 96.56 283 LEU A CA 1
ATOM 2347 C C . LEU A 1 283 ? 13.629 -17.283 -13.726 1.00 96.56 283 LEU A C 1
ATOM 2349 O O . LEU A 1 283 ? 12.999 -16.720 -12.820 1.00 96.56 283 LEU A O 1
ATOM 2353 N N . CYS A 1 284 ? 14.727 -16.764 -14.257 1.00 97.38 284 CYS A N 1
ATOM 2354 C CA . CYS A 1 284 ? 15.047 -15.349 -14.208 1.00 97.38 284 CYS A CA 1
ATOM 2355 C C . CYS A 1 284 ? 14.988 -14.756 -15.610 1.00 97.38 284 CYS A C 1
ATOM 2357 O O . CYS A 1 284 ? 15.155 -15.460 -16.601 1.00 97.38 284 CYS A O 1
ATOM 2359 N N . TYR A 1 285 ? 14.796 -13.443 -15.650 1.00 98.25 285 TYR A N 1
ATOM 2360 C CA . TYR A 1 285 ? 14.762 -12.657 -16.871 1.00 98.25 285 TYR A CA 1
ATOM 2361 C C . TYR A 1 285 ? 15.915 -11.670 -16.834 1.00 98.25 285 TYR A C 1
ATOM 2363 O O . TYR A 1 285 ? 16.094 -10.937 -15.849 1.00 98.25 285 TYR A O 1
ATOM 2371 N N . TYR A 1 286 ? 16.730 -11.684 -17.877 1.00 97.62 286 TYR A N 1
ATOM 2372 C CA . TYR A 1 286 ? 17.988 -10.959 -17.932 1.00 97.62 286 TYR A CA 1
ATOM 2373 C C . TYR A 1 286 ? 18.222 -10.346 -19.310 1.00 97.62 286 TYR A C 1
ATOM 2375 O O . TYR A 1 286 ? 17.544 -10.656 -20.282 1.00 97.62 286 TYR A O 1
ATOM 2383 N N . ILE A 1 287 ? 19.208 -9.460 -19.385 1.00 96.81 287 ILE A N 1
ATOM 2384 C CA . ILE A 1 287 ? 19.727 -8.917 -20.645 1.00 96.81 287 ILE A CA 1
ATOM 2385 C C . ILE A 1 287 ? 21.235 -9.155 -20.704 1.00 96.81 287 ILE A C 1
ATOM 2387 O O . ILE A 1 287 ? 21.910 -9.111 -19.663 1.00 96.81 287 ILE A O 1
ATOM 2391 N N . GLN A 1 288 ? 21.778 -9.405 -21.897 1.00 95.38 288 GLN A N 1
ATOM 2392 C CA . GLN A 1 288 ? 23.228 -9.458 -22.072 1.00 95.38 288 GLN A CA 1
ATOM 2393 C C . GLN A 1 288 ? 23.768 -8.033 -22.181 1.00 95.38 288 GLN A C 1
ATOM 2395 O O . GLN A 1 288 ? 23.263 -7.200 -22.929 1.00 95.38 288 GLN A O 1
ATOM 2400 N N . LYS A 1 289 ? 24.831 -7.735 -21.434 1.00 94.12 289 LYS A N 1
ATOM 2401 C CA . LYS A 1 289 ? 25.412 -6.386 -21.400 1.00 94.12 289 LYS A CA 1
ATOM 2402 C C . LYS A 1 289 ? 25.997 -5.963 -22.746 1.00 94.12 289 LYS A C 1
ATOM 2404 O O . LYS A 1 289 ? 26.000 -4.778 -23.046 1.00 94.12 289 LYS A O 1
ATOM 2409 N N . LYS A 1 290 ? 26.480 -6.922 -23.542 1.00 93.00 290 LYS A N 1
ATOM 2410 C CA . LYS A 1 290 ? 27.043 -6.678 -24.879 1.00 93.00 290 LYS A CA 1
ATOM 2411 C C . LYS A 1 290 ? 26.006 -6.158 -25.885 1.00 93.00 290 LYS A C 1
ATOM 2413 O O . LYS A 1 290 ? 26.391 -5.493 -26.837 1.00 93.00 290 LYS A O 1
ATOM 2418 N N . ASP A 1 291 ? 24.721 -6.437 -25.658 1.00 90.75 291 ASP A N 1
ATOM 2419 C CA . ASP A 1 291 ? 23.636 -6.046 -26.566 1.00 90.75 291 ASP A CA 1
ATOM 2420 C C . ASP A 1 291 ? 23.173 -4.606 -26.297 1.00 90.75 291 ASP A C 1
ATOM 2422 O O . ASP A 1 291 ? 22.314 -4.065 -26.989 1.00 90.75 291 ASP A O 1
ATOM 2426 N N . LEU A 1 292 ? 23.737 -3.962 -25.271 1.00 91.12 292 LEU A N 1
ATOM 2427 C CA . LEU A 1 292 ? 23.389 -2.613 -24.864 1.00 91.12 292 LEU A CA 1
ATOM 2428 C C . LEU A 1 292 ? 24.497 -1.649 -25.287 1.00 91.12 292 LEU A C 1
ATOM 2430 O O . LEU A 1 292 ? 25.677 -1.921 -25.074 1.00 91.12 292 LEU A O 1
ATOM 2434 N N . PRO A 1 293 ? 24.149 -0.465 -25.815 1.00 88.69 293 PRO A N 1
ATOM 2435 C CA . PRO A 1 293 ? 25.135 0.514 -26.266 1.00 88.69 293 PRO A CA 1
ATOM 2436 C C . PRO A 1 293 ? 25.767 1.311 -25.107 1.00 88.69 293 PRO A C 1
ATOM 2438 O O . PRO A 1 293 ? 26.245 2.428 -25.309 1.00 88.69 293 PRO A O 1
ATOM 2441 N N . PHE A 1 294 ? 25.700 0.798 -23.877 1.00 92.06 294 PHE A N 1
ATOM 2442 C CA . PHE A 1 294 ? 26.176 1.444 -22.658 1.00 92.06 294 PHE A CA 1
ATOM 2443 C C . PHE A 1 294 ? 26.471 0.414 -21.567 1.00 92.06 294 PHE A C 1
ATOM 2445 O O . PHE A 1 294 ? 25.882 -0.665 -21.516 1.00 92.06 294 PHE A O 1
ATOM 2452 N N . GLU A 1 295 ? 27.352 0.786 -20.642 1.00 91.81 295 GLU A N 1
ATOM 2453 C CA . GLU A 1 295 ? 27.679 -0.043 -19.487 1.00 91.81 295 GLU A CA 1
ATOM 2454 C C . GLU A 1 295 ? 26.587 -0.003 -18.412 1.00 91.81 295 GLU A C 1
ATOM 2456 O O . GLU A 1 295 ? 26.005 1.048 -18.120 1.00 91.81 295 GLU A O 1
ATOM 2461 N N . ILE A 1 296 ? 26.356 -1.158 -17.777 1.00 91.50 296 ILE A N 1
ATOM 2462 C CA . ILE A 1 296 ? 25.374 -1.329 -16.703 1.00 91.50 296 ILE A CA 1
ATOM 2463 C C . ILE A 1 296 ? 25.991 -2.085 -15.531 1.00 91.50 296 ILE A C 1
ATOM 2465 O O . ILE A 1 296 ? 26.630 -3.134 -15.686 1.00 91.50 296 ILE A O 1
ATOM 2469 N N . LEU A 1 297 ? 25.731 -1.569 -14.332 1.00 89.94 297 LEU A N 1
ATOM 2470 C CA . LEU A 1 297 ? 26.147 -2.164 -13.071 1.00 89.94 297 LEU A CA 1
ATOM 2471 C C . LEU A 1 297 ? 25.018 -3.005 -12.467 1.00 89.94 297 LEU A C 1
ATOM 2473 O O . LEU A 1 297 ? 23.856 -2.608 -12.474 1.00 89.94 297 LEU A O 1
ATOM 2477 N N . ASN A 1 298 ? 25.371 -4.143 -11.869 1.00 91.25 298 ASN A N 1
ATOM 2478 C CA . ASN A 1 298 ? 24.442 -4.932 -11.061 1.00 91.25 298 ASN A CA 1
ATOM 2479 C C . ASN A 1 298 ? 24.271 -4.267 -9.684 1.00 91.25 298 ASN A C 1
ATOM 2481 O O . ASN A 1 298 ? 25.063 -4.487 -8.766 1.00 91.25 298 ASN A O 1
ATOM 2485 N N . ARG A 1 299 ? 23.248 -3.420 -9.558 1.00 92.25 299 ARG A N 1
ATOM 2486 C CA . ARG A 1 299 ? 22.912 -2.672 -8.341 1.00 92.25 299 ARG A CA 1
ATOM 2487 C C . ARG A 1 299 ? 22.255 -3.532 -7.267 1.00 92.25 299 ARG A C 1
ATOM 2489 O O . ARG A 1 299 ? 22.407 -3.213 -6.089 1.00 92.25 299 ARG A O 1
ATOM 2496 N N . GLU A 1 300 ? 21.568 -4.612 -7.642 1.00 91.12 300 GLU A N 1
ATOM 2497 C CA . GLU A 1 300 ? 20.967 -5.530 -6.663 1.00 91.12 300 GLU A CA 1
ATOM 2498 C C . GLU A 1 300 ? 21.936 -6.540 -6.061 1.00 91.12 300 GLU A C 1
ATOM 2500 O O . GLU A 1 300 ? 21.597 -7.197 -5.079 1.00 91.12 300 GLU A O 1
ATOM 2505 N N . LYS A 1 301 ? 23.146 -6.673 -6.616 1.00 90.31 301 LYS A N 1
ATOM 2506 C CA . LYS A 1 301 ? 24.140 -7.662 -6.168 1.00 90.31 301 LYS A CA 1
ATOM 2507 C C . LYS A 1 301 ? 23.610 -9.105 -6.203 1.00 90.31 301 LYS A C 1
ATOM 2509 O O . LYS A 1 301 ? 24.117 -9.973 -5.495 1.00 90.31 301 LYS A O 1
ATOM 25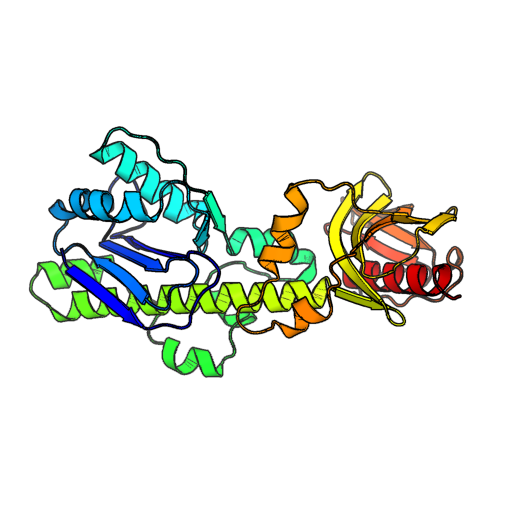14 N N . ILE A 1 302 ? 22.607 -9.376 -7.041 1.00 92.56 302 ILE A N 1
ATOM 2515 C CA . ILE A 1 302 ? 22.143 -10.738 -7.309 1.00 92.56 302 ILE A CA 1
ATOM 2516 C C . ILE A 1 302 ? 23.268 -11.516 -7.994 1.00 92.56 302 ILE A C 1
ATOM 2518 O O . ILE A 1 302 ? 23.905 -11.000 -8.912 1.00 92.56 302 ILE A O 1
ATOM 2522 N N . LYS A 1 303 ? 23.541 -12.744 -7.547 1.00 94.56 303 LYS A N 1
ATOM 2523 C CA . LYS A 1 303 ? 24.596 -13.571 -8.138 1.00 94.56 303 LYS A CA 1
ATOM 2524 C C . LYS A 1 303 ? 24.222 -13.903 -9.582 1.00 94.56 303 LYS A C 1
ATOM 2526 O O . LYS A 1 303 ? 23.189 -14.525 -9.810 1.00 94.56 303 LYS A O 1
ATOM 2531 N N . SER A 1 304 ? 25.055 -13.506 -10.534 1.00 93.56 304 SER A N 1
ATOM 2532 C CA . SER A 1 304 ? 24.881 -13.789 -11.959 1.00 93.56 304 SER A CA 1
ATOM 2533 C C . SER A 1 304 ? 26.240 -13.778 -12.666 1.00 93.56 304 SER A C 1
ATOM 2535 O O . SER A 1 304 ? 27.184 -13.176 -12.144 1.00 93.56 304 SER A O 1
ATOM 2537 N N . PRO A 1 305 ? 26.362 -14.404 -13.850 1.00 94.88 305 PRO A N 1
ATOM 2538 C CA . PRO A 1 305 ? 27.515 -14.205 -14.722 1.00 94.88 305 PRO A CA 1
ATOM 2539 C C . PRO A 1 305 ? 27.764 -12.715 -15.005 1.00 94.88 305 PRO A C 1
ATOM 2541 O O . PRO A 1 305 ? 26.822 -11.918 -15.058 1.00 94.88 305 PRO A O 1
ATOM 2544 N N . SER A 1 306 ? 29.029 -12.324 -15.177 1.00 92.75 306 SER A N 1
ATOM 2545 C CA . SER A 1 306 ? 29.422 -10.915 -15.324 1.00 92.75 306 SER A CA 1
ATOM 2546 C C . SER A 1 306 ? 28.886 -10.273 -16.606 1.00 92.75 306 SER A C 1
ATOM 2548 O O . SER A 1 306 ? 28.686 -9.055 -16.632 1.00 92.75 306 SER A O 1
ATOM 2550 N N . GLN A 1 307 ? 28.616 -11.084 -17.630 1.00 94.94 307 GLN A N 1
ATOM 2551 C CA . GLN A 1 307 ? 28.123 -10.672 -18.941 1.00 94.94 307 GLN A CA 1
ATOM 2552 C C . GLN A 1 307 ? 26.620 -10.365 -18.989 1.00 94.94 307 GLN A C 1
ATOM 2554 O O . GLN A 1 307 ? 26.172 -9.767 -19.964 1.00 94.94 307 GLN A O 1
ATOM 2559 N N . ILE A 1 308 ? 25.846 -10.726 -17.959 1.00 95.81 308 ILE A N 1
ATOM 2560 C CA . ILE A 1 308 ? 24.401 -10.461 -17.908 1.00 95.81 308 ILE A CA 1
ATOM 2561 C C . ILE A 1 308 ? 24.030 -9.537 -16.751 1.00 95.81 308 ILE A C 1
ATOM 2563 O O . ILE A 1 308 ? 24.788 -9.353 -15.793 1.00 95.81 308 ILE A O 1
ATOM 2567 N N . ILE A 1 309 ? 22.825 -8.983 -16.815 1.00 96.56 309 ILE A N 1
ATOM 2568 C CA . ILE A 1 309 ? 22.158 -8.377 -15.666 1.00 96.56 309 ILE A CA 1
ATOM 2569 C C . ILE A 1 309 ? 20.732 -8.911 -15.557 1.00 96.56 309 ILE A C 1
ATOM 2571 O O . ILE A 1 309 ? 19.958 -8.850 -16.507 1.00 96.56 309 ILE A O 1
ATOM 2575 N N . ILE A 1 310 ? 20.402 -9.455 -14.385 1.00 97.75 310 ILE A N 1
ATOM 2576 C CA . ILE A 1 310 ? 19.065 -9.975 -14.088 1.00 97.75 310 ILE A CA 1
ATOM 2577 C C . ILE A 1 310 ? 18.160 -8.810 -13.697 1.00 97.75 310 ILE A C 1
ATOM 2579 O O . ILE A 1 310 ? 18.482 -8.060 -12.768 1.00 97.75 310 ILE A O 1
ATOM 2583 N N . LEU A 1 311 ? 17.030 -8.693 -14.388 1.00 97.62 311 LEU A N 1
ATOM 2584 C CA . LEU A 1 311 ? 15.997 -7.688 -14.145 1.00 97.62 311 LEU A CA 1
ATOM 2585 C C . LEU A 1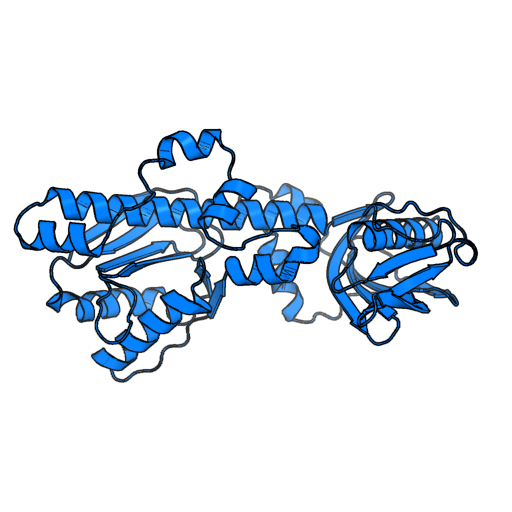 311 ? 14.832 -8.252 -13.332 1.00 97.62 311 LEU A C 1
ATOM 2587 O O . LEU A 1 311 ? 14.251 -7.537 -12.527 1.00 97.62 311 LEU A O 1
ATOM 2591 N N . TYR A 1 312 ? 14.552 -9.550 -13.454 1.00 97.75 312 TYR A N 1
ATOM 2592 C CA . TYR A 1 312 ? 13.482 -10.199 -12.702 1.00 97.75 312 TYR A CA 1
ATOM 2593 C C . TYR A 1 312 ? 13.894 -11.594 -12.239 1.00 97.75 312 TYR A C 1
ATOM 2595 O O . TYR A 1 312 ? 14.439 -12.384 -13.007 1.00 97.75 312 TYR A O 1
ATOM 2603 N N . TYR A 1 313 ? 13.622 -11.915 -10.974 1.00 96.06 313 TYR A N 1
ATOM 2604 C CA . TYR A 1 313 ? 13.748 -13.273 -10.433 1.00 96.06 313 TYR A CA 1
ATOM 2605 C C . TYR A 1 313 ? 12.895 -13.396 -9.173 1.00 96.06 313 TYR A C 1
ATOM 2607 O O . TYR A 1 313 ? 13.200 -12.745 -8.166 1.00 96.06 313 TYR A O 1
ATOM 2615 N N . LYS A 1 314 ? 11.831 -14.211 -9.234 1.00 93.62 314 LYS A N 1
ATOM 2616 C CA . LYS A 1 314 ? 10.719 -14.312 -8.255 1.00 93.62 314 LYS A CA 1
ATOM 2617 C C . LYS A 1 314 ? 9.908 -13.025 -8.067 1.00 93.62 314 LYS A C 1
ATOM 2619 O O . LYS A 1 314 ? 8.707 -13.097 -7.854 1.00 93.62 314 LYS A O 1
ATOM 2624 N N . ASP A 1 315 ? 10.569 -11.885 -8.179 1.00 94.19 315 ASP A N 1
ATOM 2625 C CA . ASP A 1 315 ? 10.038 -10.534 -8.135 1.00 94.19 315 ASP A CA 1
ATOM 2626 C C . ASP A 1 315 ? 11.029 -9.591 -8.849 1.00 94.19 315 ASP A C 1
ATOM 2628 O O . ASP A 1 315 ? 12.181 -9.975 -9.131 1.00 94.19 315 ASP A O 1
ATOM 2632 N N . HIS A 1 316 ? 10.604 -8.356 -9.089 1.00 96.06 316 HIS A N 1
ATOM 2633 C CA . HIS A 1 316 ? 11.380 -7.291 -9.718 1.00 96.06 316 HIS A CA 1
ATOM 2634 C C . HIS A 1 316 ? 12.736 -7.069 -9.031 1.00 96.06 316 HIS A C 1
ATOM 2636 O O . HIS A 1 316 ? 12.857 -7.066 -7.802 1.00 96.06 316 HIS A O 1
ATOM 2642 N N . LYS A 1 317 ? 13.798 -6.896 -9.827 1.00 96.88 317 LYS A N 1
ATOM 2643 C CA . LYS A 1 317 ? 15.127 -6.460 -9.364 1.00 96.88 317 LYS A CA 1
ATOM 2644 C C . LYS A 1 317 ? 15.243 -4.972 -9.619 1.00 96.88 317 LYS A C 1
ATOM 2646 O O . LYS A 1 317 ? 16.022 -4.513 -10.453 1.00 96.88 317 LYS A O 1
ATOM 2651 N N . PHE A 1 318 ? 14.445 -4.230 -8.862 1.00 96.06 318 PHE A N 1
ATOM 2652 C CA . PHE A 1 318 ? 14.120 -2.843 -9.150 1.00 96.06 318 PHE A CA 1
ATOM 2653 C C . PHE A 1 318 ? 15.330 -1.927 -9.265 1.00 96.06 318 PHE A C 1
ATOM 2655 O O . PHE A 1 318 ? 15.354 -1.079 -10.150 1.00 96.06 318 PHE A O 1
ATOM 2662 N N . LYS A 1 319 ? 16.391 -2.107 -8.466 1.00 96.06 319 LYS A N 1
ATOM 2663 C CA . LYS A 1 319 ? 17.596 -1.277 -8.648 1.00 96.06 319 LYS A CA 1
ATOM 2664 C C . LYS A 1 319 ? 18.315 -1.547 -9.971 1.00 96.06 319 LYS A C 1
ATOM 2666 O O . LYS A 1 319 ? 18.892 -0.619 -10.533 1.00 96.06 319 LYS A O 1
ATOM 2671 N N . ASN A 1 320 ? 18.297 -2.789 -10.459 1.00 96.81 320 ASN A N 1
ATOM 2672 C CA . ASN A 1 320 ? 18.841 -3.124 -11.775 1.00 96.81 320 ASN A CA 1
ATOM 2673 C C . ASN A 1 320 ? 17.953 -2.530 -12.872 1.00 96.81 320 ASN A C 1
ATOM 2675 O O . ASN A 1 320 ? 18.462 -1.819 -13.731 1.00 96.81 320 ASN A O 1
ATOM 2679 N N . GLU A 1 321 ? 16.637 -2.741 -12.801 1.00 97.00 321 GLU A N 1
ATOM 2680 C CA . GLU A 1 321 ? 15.666 -2.177 -13.753 1.00 97.00 321 GLU A CA 1
ATOM 2681 C C . GLU A 1 321 ? 15.754 -0.645 -13.818 1.00 97.00 321 GLU A C 1
ATOM 2683 O O . GLU A 1 321 ? 15.789 -0.074 -14.906 1.00 97.00 321 GLU A O 1
ATOM 2688 N N . LYS A 1 322 ? 15.890 0.020 -12.665 1.00 95.56 322 LYS A N 1
ATOM 2689 C CA . LYS A 1 322 ? 16.066 1.473 -12.544 1.00 95.56 322 LYS A CA 1
ATOM 2690 C C . LYS A 1 322 ? 17.369 1.955 -13.189 1.00 95.56 322 LYS A C 1
ATOM 2692 O O . LYS A 1 322 ? 17.370 2.996 -13.843 1.00 95.56 322 LYS A O 1
ATOM 2697 N N . GLU A 1 323 ? 18.472 1.217 -13.038 1.00 95.56 323 GLU A N 1
ATOM 2698 C CA . GLU A 1 323 ? 19.743 1.530 -13.711 1.00 95.56 323 GLU A CA 1
ATOM 2699 C C . GLU A 1 323 ? 19.614 1.382 -15.234 1.00 95.56 323 GLU A C 1
ATOM 2701 O O . GLU A 1 323 ? 20.011 2.290 -15.963 1.00 95.56 323 GLU A O 1
ATOM 2706 N N . VAL A 1 324 ? 19.009 0.290 -15.721 1.00 96.44 324 VAL A N 1
ATOM 2707 C CA . VAL A 1 324 ? 18.793 0.076 -17.163 1.00 96.44 324 VAL A CA 1
ATOM 2708 C C . VAL A 1 324 ? 17.899 1.168 -17.744 1.00 96.44 324 VAL A C 1
ATOM 2710 O O . VAL A 1 324 ? 18.271 1.802 -18.729 1.00 96.44 324 VAL A O 1
ATOM 2713 N N . MET A 1 325 ? 16.766 1.450 -17.095 1.00 95.81 325 MET A N 1
ATOM 2714 C CA . MET A 1 325 ? 15.859 2.534 -17.472 1.00 95.81 325 MET A CA 1
ATOM 2715 C C . MET A 1 325 ? 16.597 3.868 -17.559 1.00 95.81 325 MET A C 1
ATOM 2717 O O . MET A 1 325 ? 16.479 4.570 -18.564 1.00 95.81 325 MET A O 1
ATOM 2721 N N . LYS A 1 326 ? 17.388 4.205 -16.533 1.00 95.62 326 LYS A N 1
ATOM 2722 C CA . LYS A 1 326 ? 18.172 5.439 -16.509 1.00 95.62 326 LYS A CA 1
ATOM 2723 C C . LYS A 1 326 ? 19.090 5.536 -17.725 1.00 95.62 326 LYS A C 1
ATOM 2725 O O . LYS A 1 326 ? 19.068 6.550 -18.414 1.00 95.62 326 LYS A O 1
ATOM 2730 N N . LYS A 1 327 ? 19.860 4.485 -18.013 1.00 95.75 327 LYS A N 1
ATOM 2731 C CA . LYS A 1 327 ? 20.815 4.474 -19.128 1.00 95.75 327 LYS A CA 1
ATOM 2732 C C . LYS A 1 327 ? 20.144 4.534 -20.499 1.00 95.75 327 LYS A C 1
ATOM 2734 O O . LYS A 1 327 ? 20.642 5.243 -21.371 1.00 95.75 327 LYS A O 1
ATOM 2739 N N . ILE A 1 328 ? 19.007 3.857 -20.673 1.00 95.94 328 ILE A N 1
ATOM 2740 C CA . ILE A 1 328 ? 18.207 3.941 -21.902 1.00 95.94 328 ILE A CA 1
ATOM 2741 C C . ILE A 1 328 ? 17.753 5.382 -22.130 1.00 95.94 328 ILE A C 1
ATOM 2743 O O . ILE A 1 328 ? 18.027 5.953 -23.181 1.00 95.94 328 ILE A O 1
ATOM 2747 N N . ILE A 1 329 ? 17.114 5.998 -21.135 1.00 95.38 329 ILE A N 1
ATOM 2748 C CA . ILE A 1 329 ? 16.586 7.362 -21.263 1.00 95.38 329 ILE A CA 1
ATOM 2749 C C . ILE A 1 329 ? 17.728 8.368 -21.475 1.00 95.38 329 ILE A C 1
ATOM 2751 O O . ILE A 1 329 ? 17.631 9.219 -22.356 1.00 95.38 329 ILE A O 1
ATOM 2755 N N . GLU A 1 330 ? 18.840 8.240 -20.738 1.00 94.62 330 GLU A N 1
ATOM 2756 C CA . GLU A 1 330 ? 20.044 9.059 -20.943 1.00 94.62 330 GLU A CA 1
ATOM 2757 C C . GLU A 1 330 ? 20.611 8.927 -22.356 1.00 94.62 330 GLU A C 1
ATOM 2759 O O . GLU A 1 330 ? 21.202 9.880 -22.846 1.00 94.62 330 GLU A O 1
ATOM 2764 N N . LYS A 1 331 ? 20.503 7.758 -22.994 1.00 93.81 331 LYS A N 1
ATOM 2765 C CA . LYS A 1 331 ? 21.002 7.528 -24.354 1.00 93.81 331 LYS A CA 1
ATOM 2766 C C . LYS A 1 331 ? 20.050 8.084 -25.410 1.00 93.81 331 LYS A C 1
ATOM 2768 O O . LYS A 1 331 ? 20.522 8.673 -26.378 1.00 93.81 331 LYS A O 1
ATOM 2773 N N . GLU A 1 332 ? 18.751 7.879 -25.232 1.00 94.25 332 GLU A N 1
ATOM 2774 C CA . GLU A 1 332 ? 17.726 8.245 -26.212 1.00 94.25 332 GLU A CA 1
ATOM 2775 C C . GLU A 1 332 ? 17.414 9.739 -26.233 1.00 94.25 332 GLU A C 1
ATOM 2777 O O . GLU A 1 332 ? 17.217 10.312 -27.302 1.00 94.25 332 GLU A O 1
ATOM 2782 N N . LEU A 1 333 ? 17.402 10.385 -25.066 1.00 92.38 333 LEU A N 1
ATOM 2783 C CA . LEU A 1 333 ? 17.050 11.802 -24.937 1.00 92.38 333 LEU A CA 1
ATOM 2784 C C . LEU A 1 333 ? 18.275 12.721 -24.925 1.00 92.38 333 LEU A C 1
ATOM 2786 O O . LEU A 1 333 ? 18.179 13.883 -24.537 1.00 92.38 333 LEU A O 1
ATOM 2790 N N . LYS A 1 334 ? 19.437 12.197 -25.318 1.00 77.25 334 LYS A N 1
ATOM 2791 C CA . LYS A 1 334 ? 20.730 12.883 -25.284 1.00 77.25 334 LYS A CA 1
ATOM 2792 C C . LYS A 1 334 ? 20.896 13.893 -26.427 1.00 77.25 334 LYS A C 1
ATOM 2794 O O . LYS A 1 334 ? 21.898 13.815 -27.122 1.00 77.25 334 LYS A O 1
ATOM 2799 N N . TYR A 1 335 ? 19.942 14.807 -26.624 1.00 57.25 335 TYR A N 1
ATOM 2800 C CA . TYR A 1 335 ? 20.020 15.915 -27.591 1.00 57.25 335 TYR A CA 1
ATOM 2801 C C . TYR A 1 335 ? 19.179 17.121 -27.160 1.00 57.25 335 TYR A C 1
ATOM 2803 O O . TYR A 1 335 ? 17.930 16.996 -27.081 1.00 57.25 335 TYR A O 1
#

Sequence (335 aa):
MKKLERKTKRTSKNYIKIETSGLSREIDSLIAVSIIEKNSEIVKTFCIENFKEEKKLLEEVLPLISGRELVSYSGKSFDIPFIKSKTKFYFNKDIDLNFIDLQEITKKYNFIFNLSSHSNKALIEKFIEKEALKDKKNYEGIKIKTLFKKYVEGEKESLEKILEYNFISLENLISLDLKISENLCKELSLNILNFMFFIEDLKLKNNTIEILGLTNYNKNYFNTKEQYTLEINNRDIIKNSRGFLNFCKLENKEELAKDFPTQNKKFSLKINTEDALYDAKNLCYYIQKKDLPFEILNREKIKSPSQIIILYYKDHKFKNEKEVMKKIIEKELKY

Secondary structure (DSSP, 8-state):
-EEEEEE----SSEEEEEEESSS-TTTS-EEEEEEE-TT-SEEEEEE-SSGGGHHHHHHHHHHHHTT-EEEESSTTTTHHHHHHHHHHHHHS-----EEEEHHHHHHHTHHHH--S--SHHHHHHHHS-GGGGGGGGGGTT--HHHHHHHHHTT-THHHHHHHHHHHHHHHHHHHHHHHHHHHHHHHHEEEETTEEEEEEEEEEETTEEEEEEEE---S-EEEE-SSEEEEEE-----GGGHHHHHHT--TT-HHHHHSS-S-PEEEEEEEE-EEEESSSS-EEEEEEGGGSSS----SS-----TTEEEEEESEE-HHHHHHHHHHHHHHHT--

Radius of gyration: 24.12 Å; chains: 1; bounding box: 59×49×69 Å

pLDDT: mean 87.12, std 15.97, range [34.88, 98.31]

Foldseek 3Di:
DDKDKDFADFAQFKAKFWDWLDQDLVPIATAKMWIDHGRDRIIIMDGDLDRVCRLVSLVVCCVVFAPGEYEDECCVPGVVVNSQSVCCVNPVDGTDGHYDHQLVVCVVVCLPVVDPDSDLVSLCPRQPDVVNCVVVPVQPPDNLNVLSVVSNVPVVVSVVVVVVNRVVNRVSSRSSLLRVLVSQQVLQWDDAPNKIWGWPDWDDDPQKIKTKTKMPPQDWDWDDDPFKIKTWAFDPPDPPVVVSVSSNPRPPPPPVVVPVDPGIIMMMMMGGWDWDDPDPPWIWTKDFQVRDPDDADAPLPPDDPPRIHTQDTPHGNSVRVVRVVNVVCNVRVVD

InterPro domains:
  IPR012337 Ribonuclease H-like superfamily [SSF53098] (16-189)
  IPR036397 Ribonuclease H superfamily [G3DSA:3.30.420.10] (16-126)
  IPR038720 YprB, ribonuclease H-like domain [PF13482] (15-176)

Organism: NCBI:txid2652280